Protein AF-A0A662PHQ8-F1 (afdb_monomer_lite)

Secondary structure (DSSP, 8-state):
-HHHH-TTS-HHHHHHHHHHHHHHHHHHHHHHHHHHHHHHHHHSSS-THHHHHHHHHHHHHHHHHHHHHTTSS-HHHHHHHHHHHHHHHHHHHHHHHHHHHHHHHHHHHHHHTT----HHHHHHHHS-S-STT--HHHHHHHHHHHHHHHHHHHHHHHHHHHHHHTT-S-SSPPHHHHHHHHHHHTT--BHHHHTT-HHHHHHHHHHHHTTSEEEETTEEEE-HHHHHHHHHHHHHHHHHHHH-HHHHHHHHS----

Foldseek 3Di:
DVCVVCVPDDPVRVVVVVVLVVVLVVLLVVLVVLLVLQCVLLVLFLQVLSNVLSVVLVVVSVVLVVCVVVVVDDSVRSNVSSVVSSVVSNLVSLLSNLLSLLLVLVVLLLVLLVFDFDSNLSSPLQDPNDPNPDDPVRSVVSSVVSVVSSVLSVVLSVLSVVCSVVVAARLDDDPLLLVLLVCQQVQVDAQVVCVVPVVSVVSVVNCVVRVQWDADPRGIHGDPNVVSSNSNVVSLVVSCVVSPVVSSCVRRPPPDD

pLDDT: mean 85.33, std 10.31, range [32.75, 95.56]

Structure (mmCIF, N/CA/C/O backbone):
data_AF-A0A662PHQ8-F1
#
_entry.id   AF-A0A662PHQ8-F1
#
loop_
_atom_site.group_PDB
_atom_site.id
_atom_site.type_symbol
_atom_site.label_atom_id
_atom_site.label_alt_id
_atom_site.label_comp_id
_atom_site.label_asym_id
_atom_site.label_entity_id
_atom_site.label_seq_id
_atom_site.pdbx_PDB_ins_code
_atom_site.Cartn_x
_atom_site.Cartn_y
_atom_site.Cartn_z
_atom_site.occupancy
_atom_site.B_iso_or_equiv
_atom_site.auth_seq_id
_atom_site.auth_comp_id
_atom_site.auth_asym_id
_atom_site.auth_atom_id
_atom_site.pdbx_PDB_model_num
ATOM 1 N N . GLU A 1 1 ? 20.993 -9.882 -48.927 1.00 54.91 1 GLU A N 1
ATOM 2 C CA . GLU A 1 1 ? 20.420 -8.671 -48.302 1.00 54.91 1 GLU A CA 1
ATOM 3 C C . GLU A 1 1 ? 21.434 -7.749 -47.615 1.00 54.91 1 GLU A C 1
ATOM 5 O O . GLU A 1 1 ? 21.726 -6.716 -48.197 1.00 54.91 1 GLU A O 1
ATOM 10 N N . MET A 1 2 ? 22.021 -8.042 -46.439 1.00 51.53 2 MET A N 1
ATOM 11 C CA . MET A 1 2 ? 22.939 -7.068 -45.786 1.00 51.53 2 MET A CA 1
ATOM 12 C C . MET A 1 2 ? 24.304 -6.921 -46.497 1.00 51.53 2 MET A C 1
ATOM 14 O O . MET A 1 2 ? 24.785 -5.802 -46.656 1.00 51.53 2 MET A O 1
ATOM 18 N N . LYS A 1 3 ? 24.861 -8.017 -47.044 1.00 48.56 3 LYS A N 1
ATOM 19 C CA . LYS A 1 3 ? 26.045 -8.009 -47.938 1.00 48.56 3 LYS A CA 1
ATOM 20 C C . LYS A 1 3 ? 25.854 -7.165 -49.206 1.00 48.56 3 LYS A C 1
ATOM 22 O O . LYS A 1 3 ? 26.807 -6.585 -49.704 1.00 48.56 3 LYS A O 1
ATOM 27 N N . GLU A 1 4 ? 24.624 -7.077 -49.716 1.00 55.88 4 GLU A N 1
ATOM 28 C CA . GLU A 1 4 ? 24.290 -6.236 -50.879 1.00 55.88 4 GLU A CA 1
ATOM 29 C C . GLU A 1 4 ? 24.161 -4.753 -50.504 1.00 55.88 4 GLU A C 1
ATOM 31 O O . GLU A 1 4 ? 24.283 -3.890 -51.367 1.00 55.88 4 GLU A O 1
ATOM 36 N N . ARG A 1 5 ? 23.924 -4.445 -49.221 1.00 55.41 5 ARG A N 1
ATOM 37 C CA . ARG A 1 5 ? 23.773 -3.076 -48.705 1.00 55.41 5 ARG A CA 1
ATOM 38 C C . ARG A 1 5 ? 25.075 -2.476 -48.165 1.00 55.41 5 ARG A C 1
ATOM 40 O O . ARG A 1 5 ? 25.174 -1.256 -48.088 1.00 55.41 5 ARG A O 1
ATOM 47 N N . LEU A 1 6 ? 26.060 -3.302 -47.803 1.00 61.81 6 LEU A N 1
ATOM 48 C CA . LEU A 1 6 ? 27.347 -2.883 -47.232 1.00 61.81 6 LEU A CA 1
ATOM 49 C C . LEU A 1 6 ? 28.521 -3.609 -47.923 1.00 61.81 6 LEU A C 1
ATOM 51 O O . LEU A 1 6 ? 29.190 -4.433 -47.302 1.00 61.81 6 LEU A O 1
ATOM 55 N N . PRO A 1 7 ? 28.792 -3.321 -49.210 1.00 58.31 7 PRO A N 1
ATOM 56 C CA . PRO A 1 7 ? 29.747 -4.085 -50.023 1.00 58.31 7 PRO A CA 1
ATOM 57 C C . PRO A 1 7 ? 31.221 -3.932 -49.601 1.00 58.31 7 PRO A C 1
ATOM 59 O O . PRO A 1 7 ? 32.071 -4.663 -50.098 1.00 58.31 7 PRO A O 1
ATOM 62 N N . ASN A 1 8 ? 31.529 -2.994 -48.698 1.00 66.38 8 ASN A N 1
ATOM 63 C CA . ASN A 1 8 ? 32.895 -2.647 -48.291 1.00 66.38 8 ASN A CA 1
ATOM 64 C C . ASN A 1 8 ? 33.327 -3.249 -46.940 1.00 66.38 8 ASN A C 1
ATOM 66 O O . ASN A 1 8 ? 34.456 -3.000 -46.524 1.00 66.38 8 ASN A O 1
ATOM 70 N N . LEU A 1 9 ? 32.456 -3.995 -46.251 1.00 67.44 9 LEU A N 1
ATOM 71 C CA . LEU A 1 9 ? 32.771 -4.628 -44.965 1.00 67.44 9 LEU A CA 1
ATOM 72 C C . LEU A 1 9 ? 33.194 -6.087 -45.157 1.00 67.44 9 LEU A C 1
ATOM 74 O O . LEU A 1 9 ? 32.633 -6.806 -45.987 1.00 67.44 9 LEU A O 1
ATOM 78 N N . LYS A 1 10 ? 34.172 -6.534 -44.368 1.00 80.25 10 LYS A N 1
ATOM 79 C CA . LYS A 1 10 ? 34.573 -7.943 -44.289 1.00 80.25 10 LYS A CA 1
ATOM 80 C C . LYS A 1 10 ? 33.482 -8.764 -43.599 1.00 80.25 10 LYS A C 1
ATOM 82 O O . LYS A 1 10 ? 32.741 -8.262 -42.758 1.00 80.25 10 LYS A O 1
ATOM 87 N N . ASP A 1 11 ? 33.423 -10.059 -43.903 1.00 76.75 11 ASP A N 1
ATOM 88 C CA . ASP A 1 11 ? 32.433 -10.987 -43.328 1.00 76.75 11 ASP A CA 1
ATOM 89 C C . ASP A 1 11 ? 32.464 -11.026 -41.788 1.00 76.75 11 ASP A C 1
ATOM 91 O O . ASP A 1 11 ? 31.423 -11.175 -41.146 1.00 76.75 11 ASP A O 1
ATOM 95 N N . GLU A 1 12 ? 33.645 -10.836 -41.198 1.00 78.25 12 GLU A N 1
ATOM 96 C CA . GLU A 1 12 ? 33.851 -10.734 -39.747 1.00 78.25 12 GLU A CA 1
ATOM 97 C C . GLU A 1 12 ? 33.170 -9.483 -39.162 1.00 78.25 12 GLU A C 1
ATOM 99 O O . GLU A 1 12 ? 32.446 -9.587 -38.175 1.00 78.25 12 GLU A O 1
ATOM 104 N N . GLU A 1 13 ? 33.293 -8.329 -39.827 1.00 76.75 13 GLU A N 1
ATOM 105 C CA . GLU A 1 13 ? 32.683 -7.055 -39.410 1.00 76.75 13 GLU A CA 1
ATOM 106 C C . GLU A 1 13 ? 31.150 -7.099 -39.538 1.00 76.75 13 GLU A C 1
ATOM 108 O O . GLU A 1 13 ? 30.425 -6.592 -38.685 1.00 76.75 13 GLU A O 1
ATOM 113 N N . ILE A 1 14 ? 30.631 -7.758 -40.581 1.00 78.56 14 ILE A N 1
ATOM 114 C CA . ILE A 1 14 ? 29.183 -7.972 -40.752 1.00 78.56 14 ILE A CA 1
ATOM 115 C C . ILE A 1 14 ? 28.631 -8.862 -39.630 1.00 78.56 14 ILE A C 1
ATOM 117 O O . ILE A 1 14 ? 27.533 -8.617 -39.127 1.00 78.56 14 ILE A O 1
ATOM 121 N N . THR A 1 15 ? 29.380 -9.893 -39.235 1.00 82.31 15 THR A N 1
ATOM 122 C CA . THR A 1 15 ? 28.971 -10.813 -38.165 1.00 82.31 15 THR A CA 1
ATOM 123 C C . THR A 1 15 ? 28.920 -10.101 -36.813 1.00 82.31 15 THR A C 1
ATOM 125 O O . THR A 1 15 ? 27.943 -10.260 -36.083 1.00 82.31 15 THR A O 1
ATOM 128 N N . GLU A 1 16 ? 29.913 -9.262 -36.512 1.00 82.00 16 GLU A N 1
ATOM 129 C CA . GLU A 1 16 ? 29.966 -8.467 -35.280 1.00 82.00 16 GLU A CA 1
ATOM 130 C C . GLU A 1 16 ? 28.774 -7.500 -35.171 1.00 82.00 16 GLU A C 1
ATOM 132 O O . GLU A 1 16 ? 28.069 -7.499 -34.160 1.00 82.00 16 GLU A O 1
ATOM 137 N N . ILE A 1 17 ? 28.455 -6.774 -36.252 1.00 81.56 17 ILE A N 1
ATOM 138 C CA . ILE A 1 17 ? 27.283 -5.883 -36.309 1.00 81.56 17 ILE A CA 1
ATOM 139 C C . ILE A 1 17 ? 25.983 -6.659 -36.055 1.00 81.56 17 ILE A C 1
ATOM 141 O O . ILE A 1 17 ? 25.123 -6.214 -35.296 1.00 81.56 17 ILE A O 1
ATOM 145 N N . LEU A 1 18 ? 25.821 -7.836 -36.668 1.00 81.94 18 LEU A N 1
ATOM 146 C CA . LEU A 1 18 ? 24.622 -8.658 -36.481 1.00 81.94 18 LEU A CA 1
ATOM 147 C C . LEU A 1 18 ? 24.475 -9.163 -35.039 1.00 81.94 18 LEU A C 1
ATOM 149 O O . LEU A 1 18 ? 23.353 -9.234 -34.528 1.00 81.94 18 LEU A O 1
ATOM 153 N N . GLU A 1 19 ? 25.576 -9.509 -34.371 1.00 85.81 19 GLU A N 1
ATOM 154 C CA . GLU A 1 19 ? 25.551 -9.899 -32.961 1.00 85.81 19 GLU A CA 1
ATOM 155 C C . GLU A 1 19 ? 25.188 -8.733 -32.038 1.00 85.81 19 GLU A C 1
ATOM 157 O O . GLU A 1 19 ? 24.416 -8.922 -31.091 1.00 85.81 19 GLU A O 1
ATOM 162 N N . GLU A 1 20 ? 25.703 -7.532 -32.301 1.00 83.31 20 GLU A N 1
ATOM 163 C CA . GLU A 1 20 ? 25.342 -6.329 -31.547 1.00 83.31 20 GLU A CA 1
ATOM 164 C C . GLU A 1 20 ? 23.858 -5.982 -31.716 1.00 83.31 20 GLU A C 1
ATOM 166 O O . GLU A 1 20 ? 23.142 -5.826 -30.725 1.00 83.31 20 GLU A O 1
ATOM 171 N N . GLU A 1 21 ? 23.361 -5.978 -32.953 1.00 83.44 21 GLU A N 1
ATOM 172 C CA . GLU A 1 21 ? 21.947 -5.765 -33.286 1.00 83.44 21 GLU A CA 1
ATOM 173 C C . GLU A 1 21 ? 21.021 -6.792 -32.624 1.00 83.44 21 GLU A C 1
ATOM 175 O O . GLU A 1 21 ? 19.902 -6.477 -32.202 1.00 83.44 21 GLU A O 1
ATOM 180 N N . LYS A 1 22 ? 21.474 -8.043 -32.504 1.00 88.75 22 LYS A N 1
ATOM 181 C CA . LYS A 1 22 ? 20.733 -9.084 -31.790 1.00 88.75 22 LYS A CA 1
ATOM 182 C C . LYS A 1 22 ? 20.672 -8.796 -30.288 1.00 88.75 22 LYS A C 1
ATOM 184 O O . LYS A 1 22 ? 19.585 -8.842 -29.712 1.00 88.75 22 LYS A O 1
ATOM 189 N N . LYS A 1 23 ? 21.802 -8.457 -29.656 1.00 86.88 23 LYS A N 1
ATOM 190 C CA . LYS A 1 23 ? 21.862 -8.111 -28.220 1.00 86.88 23 LYS A CA 1
ATOM 191 C C . LYS A 1 23 ? 20.979 -6.906 -27.891 1.00 86.88 23 LYS A C 1
ATOM 193 O O . LYS A 1 23 ? 20.310 -6.892 -26.856 1.00 86.88 23 LYS A O 1
ATOM 198 N N . LEU A 1 24 ? 20.955 -5.910 -28.775 1.00 86.81 24 LEU A N 1
ATOM 199 C CA . LEU A 1 24 ? 20.116 -4.719 -28.644 1.00 86.81 24 LEU A CA 1
ATOM 200 C C . LEU A 1 24 ? 18.628 -5.076 -28.660 1.00 86.81 24 LEU A C 1
ATOM 202 O O . LEU A 1 24 ? 17.900 -4.691 -27.744 1.00 86.81 24 LEU A O 1
ATOM 206 N N . ARG A 1 25 ? 18.198 -5.894 -29.627 1.00 87.31 25 ARG A N 1
ATOM 207 C CA . ARG A 1 25 ? 16.812 -6.382 -29.708 1.00 87.31 25 ARG A CA 1
ATOM 208 C C . ARG A 1 25 ? 16.402 -7.208 -28.494 1.00 87.31 25 ARG A C 1
ATOM 210 O O . ARG A 1 25 ? 15.342 -6.972 -27.921 1.00 87.31 25 ARG A O 1
ATOM 217 N N . GLU A 1 26 ? 17.254 -8.123 -28.036 1.00 90.50 26 GLU A N 1
ATOM 218 C CA . GLU A 1 26 ? 16.992 -8.900 -26.815 1.00 90.50 26 GLU A CA 1
ATOM 219 C C . GLU A 1 26 ? 16.812 -7.990 -25.584 1.00 90.50 26 GLU A C 1
ATOM 221 O O . GLU A 1 26 ? 15.982 -8.261 -24.702 1.00 90.50 26 GLU A O 1
ATOM 226 N N . ARG A 1 27 ? 17.567 -6.883 -25.519 1.00 88.94 27 ARG A N 1
ATOM 227 C CA . ARG A 1 27 ? 17.450 -5.888 -24.448 1.00 88.94 27 ARG A CA 1
ATOM 228 C C . ARG A 1 27 ? 16.144 -5.111 -24.535 1.00 88.94 27 ARG A C 1
ATOM 230 O O . ARG A 1 27 ? 15.479 -4.968 -23.507 1.00 88.94 27 ARG A O 1
ATOM 237 N N . GLU A 1 28 ? 15.778 -4.647 -25.724 1.00 91.94 28 GLU A N 1
ATOM 238 C CA . GLU A 1 28 ? 14.520 -3.947 -25.991 1.00 91.94 28 GLU A CA 1
ATOM 239 C C . GLU A 1 28 ? 13.318 -4.811 -25.592 1.00 91.94 28 GLU A C 1
ATOM 241 O O . GLU A 1 28 ? 12.495 -4.393 -24.774 1.00 91.94 28 GLU A O 1
ATOM 246 N N . GLU A 1 29 ? 13.271 -6.065 -26.049 1.00 92.06 29 GLU A N 1
ATOM 247 C CA . GLU A 1 29 ? 12.208 -7.002 -25.681 1.00 92.06 29 GLU A CA 1
ATOM 248 C C . GLU A 1 29 ? 12.095 -7.189 -24.166 1.00 92.06 29 GLU A C 1
ATOM 250 O O . GLU A 1 29 ? 10.999 -7.260 -23.607 1.00 92.06 29 GLU A O 1
ATOM 255 N N . LYS A 1 30 ? 13.230 -7.276 -23.464 1.00 92.75 30 LYS A N 1
ATOM 256 C CA . LYS A 1 30 ? 13.242 -7.404 -22.003 1.00 92.75 30 LYS A CA 1
ATOM 257 C C . LYS A 1 30 ? 12.644 -6.171 -21.323 1.00 92.75 30 LYS A C 1
ATOM 259 O O . LYS A 1 30 ? 11.915 -6.327 -20.342 1.00 92.75 30 LYS A O 1
ATOM 264 N N . VAL A 1 31 ? 12.928 -4.972 -21.828 1.00 93.38 31 VAL A N 1
ATOM 265 C CA . VAL A 1 31 ? 12.347 -3.718 -21.326 1.00 93.38 31 VAL A CA 1
ATOM 266 C C . VAL A 1 31 ? 10.843 -3.690 -21.590 1.00 93.38 31 VAL A C 1
ATOM 268 O O . VAL A 1 31 ? 10.077 -3.421 -20.666 1.00 93.38 31 VAL A O 1
ATOM 271 N N . MET A 1 32 ? 10.409 -4.064 -22.795 1.00 92.94 32 MET A N 1
ATOM 272 C CA . MET A 1 32 ? 8.992 -4.134 -23.165 1.00 92.94 32 MET A CA 1
ATOM 273 C C . MET A 1 32 ? 8.216 -5.145 -22.315 1.00 92.94 32 MET A C 1
ATOM 275 O O . MET A 1 32 ? 7.134 -4.836 -21.817 1.00 92.94 32 MET A O 1
ATOM 279 N N . ARG A 1 33 ? 8.792 -6.325 -22.042 1.00 93.75 33 ARG A N 1
ATOM 280 C CA . ARG A 1 33 ? 8.202 -7.312 -21.118 1.00 93.75 33 ARG A CA 1
ATOM 281 C C . ARG A 1 33 ? 8.008 -6.736 -19.713 1.00 93.75 33 ARG A C 1
ATOM 283 O O . ARG A 1 33 ? 6.966 -6.945 -19.098 1.00 93.75 33 ARG A O 1
ATOM 290 N N . LYS A 1 34 ? 8.985 -5.986 -19.199 1.00 94.56 34 LYS A N 1
ATOM 291 C CA . LYS A 1 34 ? 8.892 -5.341 -17.878 1.00 94.56 34 LYS A CA 1
ATOM 292 C C . LYS A 1 34 ? 7.874 -4.207 -17.847 1.00 94.56 34 LYS A C 1
ATOM 294 O O . LYS A 1 34 ? 7.141 -4.082 -16.871 1.00 94.56 34 LYS A O 1
ATOM 299 N N . LEU A 1 35 ? 7.794 -3.420 -18.916 1.00 93.94 35 LEU A N 1
ATOM 300 C CA . LEU A 1 35 ? 6.754 -2.411 -19.080 1.00 93.94 35 LEU A CA 1
ATOM 301 C C . LEU A 1 35 ? 5.359 -3.051 -19.075 1.00 93.94 35 LEU A C 1
ATOM 303 O O . LEU A 1 35 ? 4.458 -2.539 -18.420 1.00 93.94 35 LEU A O 1
ATOM 307 N N . HIS A 1 36 ? 5.194 -4.200 -19.730 1.00 93.06 36 HIS A N 1
ATOM 308 C CA . HIS A 1 36 ? 3.934 -4.938 -19.710 1.00 93.06 36 HIS A CA 1
ATOM 309 C C . HIS A 1 36 ? 3.555 -5.416 -18.299 1.00 93.06 36 HIS A C 1
ATOM 311 O O . HIS A 1 36 ? 2.412 -5.248 -17.882 1.00 93.06 36 HIS A O 1
ATOM 317 N N . LEU A 1 37 ? 4.509 -5.937 -17.518 1.00 92.94 37 LEU A N 1
ATOM 318 C CA . LEU A 1 37 ? 4.266 -6.270 -16.106 1.00 92.94 37 LEU A CA 1
ATOM 319 C C . LEU A 1 37 ? 3.847 -5.037 -15.295 1.00 92.94 37 LEU A C 1
ATOM 321 O O . LEU A 1 37 ? 2.917 -5.109 -14.493 1.00 92.94 37 LEU A O 1
ATOM 325 N N . TYR A 1 38 ? 4.488 -3.893 -15.539 1.00 93.31 38 TYR A N 1
ATOM 326 C CA . TYR A 1 38 ? 4.098 -2.637 -14.906 1.00 93.31 38 TYR A CA 1
ATOM 327 C C . TYR A 1 38 ? 2.676 -2.210 -15.284 1.00 93.31 38 TYR A C 1
ATOM 329 O O . TYR A 1 38 ? 1.903 -1.822 -14.411 1.00 93.31 38 TYR A O 1
ATOM 337 N N . PHE A 1 39 ? 2.284 -2.377 -16.548 1.00 92.50 39 PHE A N 1
ATOM 338 C CA . PHE A 1 39 ? 0.918 -2.123 -17.000 1.00 92.50 39 PHE A CA 1
ATOM 339 C C . PHE A 1 39 ? -0.104 -2.989 -16.260 1.00 92.50 39 PHE A C 1
ATOM 341 O O . PHE A 1 39 ? -1.115 -2.477 -15.776 1.00 92.50 39 PHE A O 1
ATOM 348 N N . LEU A 1 40 ? 0.178 -4.288 -16.121 1.00 92.44 40 LEU A N 1
ATOM 349 C CA . LEU A 1 40 ? -0.678 -5.208 -15.376 1.00 92.44 40 LEU A CA 1
ATOM 350 C C . LEU A 1 40 ? -0.813 -4.774 -13.911 1.00 92.44 40 LEU A C 1
ATOM 352 O O . LEU A 1 40 ? -1.937 -4.672 -13.417 1.00 92.44 40 LEU A O 1
ATOM 356 N N . ALA A 1 41 ? 0.29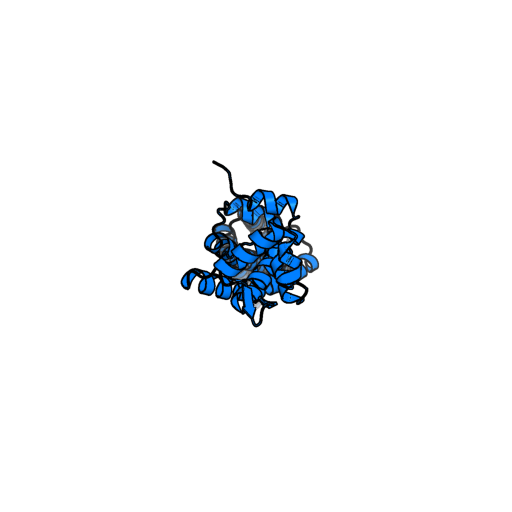0 -4.421 -13.246 1.00 92.19 41 ALA A N 1
ATOM 357 C CA . ALA A 1 41 ? 0.265 -3.905 -11.876 1.00 92.19 41 ALA A CA 1
ATOM 358 C C . ALA A 1 41 ? -0.571 -2.615 -11.751 1.00 92.19 41 ALA A C 1
ATOM 360 O O . ALA A 1 41 ? -1.398 -2.488 -10.848 1.00 92.19 41 ALA A O 1
ATOM 361 N N . CYS A 1 42 ? -0.429 -1.675 -12.689 1.00 90.56 42 CYS A N 1
ATOM 362 C CA . CYS A 1 42 ? -1.236 -0.453 -12.718 1.00 90.56 42 CYS A CA 1
ATOM 363 C C . CYS A 1 42 ? -2.722 -0.719 -13.002 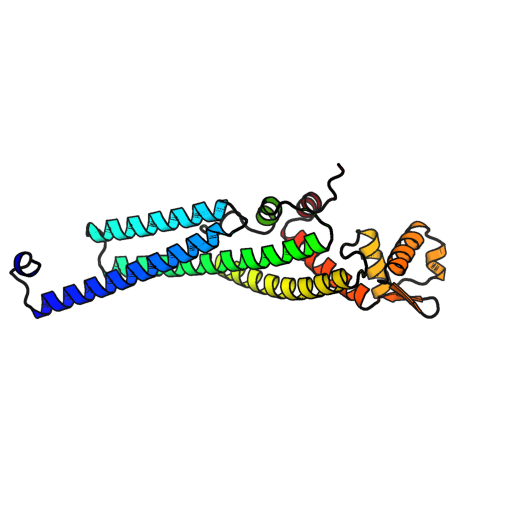1.00 90.56 42 CYS A C 1
ATOM 365 O O . CYS A 1 42 ? -3.574 0.042 -12.546 1.00 90.56 42 CYS A O 1
ATOM 367 N N . SER A 1 43 ? -3.055 -1.777 -13.747 1.00 89.38 43 SER A N 1
ATOM 368 C CA . SER A 1 43 ? -4.444 -2.113 -14.083 1.00 89.38 43 SER A CA 1
ATOM 369 C C . SER A 1 43 ? -5.250 -2.592 -12.871 1.00 89.38 43 SER A C 1
ATOM 371 O O . SER A 1 43 ? -6.422 -2.229 -12.747 1.00 89.38 43 SER A O 1
ATOM 373 N N . ILE A 1 44 ? -4.597 -3.331 -11.964 1.00 88.62 44 ILE A N 1
ATOM 374 C CA . ILE A 1 44 ? -5.180 -3.852 -10.718 1.00 88.62 44 ILE A CA 1
ATOM 375 C C . ILE A 1 44 ? -5.055 -2.879 -9.541 1.00 88.62 44 ILE A C 1
ATOM 377 O O . ILE A 1 44 ? -5.542 -3.173 -8.449 1.00 88.62 44 ILE A O 1
ATOM 381 N N . SER A 1 45 ? -4.372 -1.748 -9.728 1.00 86.75 45 SER A N 1
ATOM 382 C CA . SER A 1 45 ? -4.258 -0.723 -8.696 1.00 86.75 45 SER A CA 1
ATOM 383 C C . SER A 1 45 ? -5.627 -0.090 -8.424 1.00 86.75 45 SER A C 1
ATOM 385 O O . SER A 1 45 ? -6.352 0.213 -9.376 1.00 86.75 45 SER A O 1
ATOM 387 N N . PRO A 1 46 ? -5.975 0.174 -7.151 1.00 80.81 46 PRO A N 1
ATOM 388 C CA . PRO A 1 46 ? -7.184 0.923 -6.814 1.00 80.81 46 PRO A CA 1
ATOM 389 C C . PRO A 1 46 ? -7.084 2.413 -7.196 1.00 80.81 46 PRO A C 1
ATOM 391 O O . PRO A 1 46 ? -8.083 3.123 -7.148 1.00 80.81 46 PRO A O 1
ATOM 394 N N . LEU A 1 47 ? -5.899 2.900 -7.592 1.00 84.31 47 LEU A N 1
ATOM 395 C CA . LEU A 1 47 ? -5.695 4.257 -8.098 1.00 84.31 47 LEU A CA 1
ATOM 396 C C . LEU A 1 47 ? -5.733 4.298 -9.628 1.00 84.31 47 LEU A C 1
ATOM 398 O O . LEU A 1 47 ? -4.795 3.863 -10.302 1.00 84.31 47 LEU A O 1
ATOM 402 N N . SER A 1 48 ? -6.766 4.933 -10.180 1.00 78.44 48 SER A N 1
ATOM 403 C CA . SER A 1 48 ? -6.924 5.147 -11.625 1.00 78.44 48 SER A CA 1
ATOM 404 C C . SER A 1 48 ? -5.720 5.869 -12.259 1.00 78.44 48 SER A C 1
ATOM 406 O O . SER A 1 48 ? -5.245 5.458 -13.321 1.00 78.44 48 SER A O 1
ATOM 408 N N . GLY A 1 49 ? -5.140 6.856 -11.563 1.00 80.12 49 GLY A N 1
ATOM 409 C CA . GLY A 1 49 ? -3.981 7.635 -12.026 1.00 80.12 49 GLY A CA 1
ATOM 410 C C . GLY A 1 49 ? -2.691 6.830 -12.262 1.00 80.12 49 GLY A C 1
ATOM 411 O O . GLY A 1 49 ? -1.794 7.282 -12.980 1.00 80.12 49 GLY A O 1
ATOM 412 N N . ARG A 1 50 ? -2.580 5.599 -11.735 1.00 85.44 50 ARG A N 1
ATOM 413 C CA . ARG A 1 50 ? -1.433 4.709 -12.013 1.00 85.44 50 ARG A CA 1
ATOM 414 C C . ARG A 1 50 ? -1.392 4.261 -13.477 1.00 85.44 50 ARG A C 1
ATOM 416 O O . ARG A 1 50 ? -0.309 4.063 -14.031 1.00 85.44 50 ARG A O 1
ATOM 423 N N . ARG A 1 51 ? -2.549 4.169 -14.141 1.00 83.50 51 ARG A N 1
ATOM 424 C CA . ARG A 1 51 ? -2.642 3.798 -15.565 1.00 83.50 51 ARG A CA 1
ATOM 425 C C . ARG A 1 51 ? -2.014 4.856 -16.469 1.00 83.50 51 ARG A C 1
ATOM 427 O O . ARG A 1 51 ? -1.297 4.511 -17.408 1.00 83.50 51 ARG A O 1
ATOM 434 N N . ASP A 1 52 ? -2.203 6.131 -16.140 1.00 84.00 52 ASP A N 1
ATOM 435 C CA . ASP A 1 52 ? -1.608 7.236 -16.896 1.00 84.00 52 ASP A CA 1
ATOM 436 C C . ASP A 1 52 ? -0.085 7.278 -16.749 1.00 84.00 52 ASP A C 1
ATOM 438 O O . ASP A 1 52 ? 0.620 7.598 -17.706 1.00 84.00 52 ASP A O 1
ATOM 442 N N . SER A 1 53 ? 0.438 6.889 -15.580 1.00 83.06 53 SER A N 1
ATOM 443 C CA . SER A 1 53 ? 1.880 6.705 -15.373 1.00 83.06 53 SER A CA 1
ATOM 444 C C . SER A 1 53 ? 2.466 5.670 -16.334 1.00 83.06 53 SER A C 1
ATOM 446 O O . SER A 1 53 ? 3.439 5.950 -17.035 1.00 83.06 53 SER A O 1
ATOM 448 N N . CYS A 1 54 ? 1.839 4.495 -16.438 1.00 85.25 54 CYS A N 1
ATOM 449 C CA . CYS A 1 54 ? 2.332 3.434 -17.313 1.00 85.25 54 CYS A CA 1
ATOM 450 C C . CYS A 1 54 ? 2.332 3.847 -18.794 1.00 85.25 54 CYS A C 1
ATOM 452 O O . CYS A 1 54 ? 3.309 3.595 -19.499 1.00 85.25 54 CYS A O 1
ATOM 454 N N . ARG A 1 55 ? 1.281 4.542 -19.254 1.00 87.62 55 ARG A N 1
ATOM 455 C CA . ARG A 1 55 ? 1.207 5.065 -20.630 1.00 87.62 55 ARG A CA 1
ATOM 456 C C . ARG A 1 55 ? 2.367 6.006 -20.953 1.00 87.62 55 ARG A C 1
ATOM 458 O O . ARG A 1 55 ? 2.917 5.955 -22.047 1.00 87.62 55 ARG A O 1
ATOM 465 N N . ARG A 1 56 ? 2.802 6.841 -20.001 1.00 89.19 56 ARG A N 1
ATOM 466 C CA . ARG A 1 56 ? 3.967 7.719 -20.212 1.00 89.19 56 ARG A CA 1
ATOM 467 C C . ARG A 1 56 ? 5.254 6.931 -20.447 1.00 89.19 56 ARG A C 1
ATOM 469 O O . ARG A 1 56 ? 6.071 7.356 -21.260 1.00 89.19 56 ARG A O 1
ATOM 476 N N . TYR A 1 57 ? 5.443 5.796 -19.776 1.00 90.56 57 TYR A N 1
ATOM 477 C CA . TYR A 1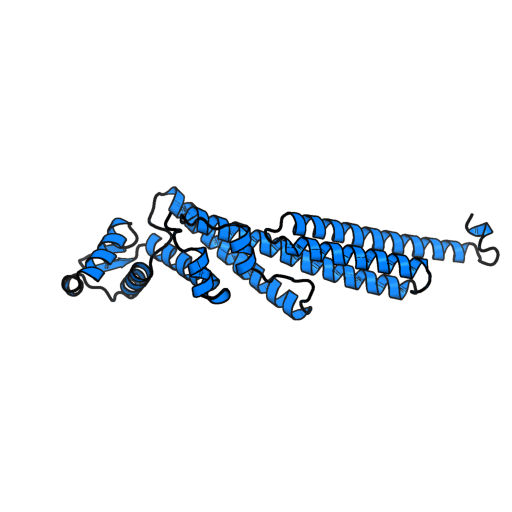 57 ? 6.610 4.943 -20.018 1.00 90.56 57 TYR A CA 1
ATOM 478 C C . TYR A 1 57 ? 6.566 4.254 -21.378 1.00 90.56 57 TYR A C 1
ATOM 480 O O . TYR A 1 57 ? 7.604 4.167 -22.025 1.00 90.56 57 TYR A O 1
ATOM 488 N N . GLU A 1 58 ? 5.387 3.844 -21.841 1.00 91.25 58 GLU A N 1
ATOM 489 C CA . GLU A 1 58 ? 5.202 3.334 -23.202 1.00 91.25 58 GLU A CA 1
ATOM 490 C C . GLU A 1 58 ? 5.629 4.367 -24.251 1.00 91.25 58 GLU A C 1
ATOM 492 O O . GLU A 1 58 ? 6.460 4.066 -25.108 1.00 91.25 58 GLU A O 1
ATOM 497 N N . PHE A 1 59 ? 5.175 5.619 -24.120 1.00 93.06 59 PHE A N 1
ATOM 498 C CA . PHE A 1 59 ? 5.631 6.702 -24.995 1.00 93.06 59 PHE A CA 1
ATOM 499 C C . PHE A 1 59 ? 7.148 6.922 -24.923 1.00 93.06 59 PHE A C 1
ATOM 501 O O . PHE A 1 59 ? 7.784 7.064 -25.963 1.00 93.06 59 PHE A O 1
ATOM 508 N N . ARG A 1 60 ? 7.744 6.922 -23.721 1.00 93.31 60 ARG A N 1
ATOM 509 C CA . ARG A 1 60 ? 9.198 7.110 -23.544 1.00 93.31 60 ARG A CA 1
ATOM 510 C C . ARG A 1 60 ? 10.016 5.995 -24.202 1.00 93.31 60 ARG A C 1
ATOM 512 O O . ARG A 1 60 ? 11.048 6.289 -24.796 1.00 93.31 60 ARG A O 1
ATOM 519 N N . VAL A 1 61 ? 9.583 4.737 -24.094 1.00 93.25 61 VAL A N 1
ATOM 520 C CA . VAL A 1 61 ? 10.285 3.600 -24.713 1.00 93.25 61 VAL A CA 1
ATOM 521 C C . VAL A 1 61 ? 10.157 3.655 -26.237 1.00 93.25 61 VAL A C 1
ATOM 523 O O . VAL A 1 61 ? 11.168 3.554 -26.926 1.00 93.25 61 VAL A O 1
ATOM 526 N N . ASN A 1 62 ? 8.957 3.913 -26.765 1.00 93.12 62 ASN A N 1
ATOM 527 C CA . ASN A 1 62 ? 8.729 4.021 -28.211 1.00 93.12 62 ASN A CA 1
ATOM 528 C C . ASN A 1 62 ? 9.475 5.209 -28.846 1.00 93.12 62 ASN A C 1
ATOM 530 O O . ASN A 1 62 ? 10.029 5.079 -29.939 1.00 93.12 62 ASN A O 1
ATOM 534 N N . ASP A 1 63 ? 9.532 6.355 -28.161 1.00 94.94 63 ASP A N 1
ATOM 535 C CA . ASP A 1 63 ? 10.339 7.507 -28.582 1.00 94.94 63 ASP A CA 1
ATOM 536 C C . ASP A 1 63 ? 11.833 7.154 -28.604 1.00 94.94 63 ASP A C 1
ATOM 538 O O . ASP A 1 63 ? 12.527 7.452 -29.573 1.00 94.94 63 ASP A O 1
ATOM 542 N N . LEU A 1 64 ? 12.324 6.448 -27.580 1.00 94.75 64 LEU A N 1
ATOM 543 C CA . LEU A 1 64 ? 13.721 6.024 -27.508 1.00 94.75 64 LEU A CA 1
ATOM 544 C C . LEU A 1 64 ? 14.098 5.056 -28.644 1.00 94.75 64 LEU A C 1
ATOM 546 O O . LEU A 1 64 ? 15.147 5.232 -29.263 1.00 94.75 64 LEU A O 1
ATOM 550 N N . ILE A 1 65 ? 13.235 4.078 -28.948 1.00 92.25 65 ILE A N 1
ATOM 551 C CA . ILE A 1 65 ? 13.395 3.165 -30.095 1.00 92.25 65 ILE A CA 1
ATOM 552 C C . ILE A 1 65 ? 13.432 3.968 -31.399 1.00 92.25 65 ILE A C 1
ATOM 554 O O . ILE A 1 65 ? 14.350 3.814 -32.201 1.00 92.25 65 ILE A O 1
ATOM 558 N N . SER A 1 66 ? 12.485 4.891 -31.581 1.00 94.38 66 SER A N 1
ATOM 559 C CA . SER A 1 66 ? 12.396 5.716 -32.790 1.00 94.38 66 SER A CA 1
ATOM 560 C C . SER A 1 66 ? 13.650 6.568 -33.008 1.00 94.38 66 SER A C 1
ATOM 562 O O . SER A 1 66 ? 14.154 6.650 -34.127 1.00 94.38 66 SER A O 1
ATOM 564 N N . LYS A 1 67 ? 14.195 7.175 -31.946 1.00 94.50 67 LYS A N 1
ATOM 565 C CA . LYS A 1 67 ? 15.447 7.950 -31.993 1.00 94.50 67 LYS A CA 1
ATOM 566 C C . LYS A 1 67 ? 16.637 7.093 -32.407 1.00 94.50 67 LYS A C 1
ATOM 568 O O . LYS A 1 67 ? 17.423 7.513 -33.255 1.00 94.50 67 LYS A O 1
ATOM 573 N N . TYR A 1 68 ? 16.741 5.884 -31.859 1.00 92.69 68 TYR A N 1
ATOM 574 C CA . TYR A 1 68 ? 17.788 4.942 -32.241 1.00 92.69 68 TYR A CA 1
ATOM 575 C C . TYR A 1 68 ? 17.672 4.523 -33.713 1.00 92.69 68 TYR A C 1
ATOM 577 O O . TYR A 1 68 ? 18.642 4.644 -34.456 1.00 92.69 68 TYR A O 1
ATOM 585 N N . CYS A 1 69 ? 16.473 4.162 -34.184 1.00 88.81 69 CYS A N 1
ATOM 586 C CA . CYS A 1 69 ? 16.245 3.805 -35.589 1.00 88.81 69 CYS A CA 1
ATOM 587 C C . CYS A 1 69 ? 16.532 4.954 -36.573 1.00 88.81 69 CYS A C 1
ATOM 589 O O . CYS A 1 69 ? 16.869 4.699 -37.727 1.00 88.81 69 CYS A O 1
ATOM 591 N N . ARG A 1 70 ? 16.406 6.215 -36.137 1.00 94.25 70 ARG A N 1
ATOM 592 C CA . ARG A 1 70 ? 16.770 7.404 -36.930 1.00 94.25 70 ARG A CA 1
ATOM 593 C C . ARG A 1 70 ? 18.265 7.741 -36.886 1.00 94.25 70 ARG A C 1
ATOM 595 O O . ARG A 1 70 ? 18.677 8.701 -37.530 1.00 94.25 70 ARG A O 1
ATOM 602 N N . GLY A 1 71 ? 19.073 6.981 -36.144 1.00 90.56 71 GLY A N 1
ATOM 603 C CA . GLY A 1 71 ? 20.503 7.242 -35.967 1.00 90.56 71 GLY A CA 1
ATOM 604 C C . GLY A 1 71 ? 20.807 8.448 -35.072 1.00 90.56 71 GLY A C 1
ATOM 605 O O . GLY A 1 71 ? 21.927 8.946 -35.079 1.00 90.56 71 GLY A O 1
ATOM 606 N N . GLU A 1 72 ? 19.826 8.929 -34.300 1.00 95.00 72 GLU A N 1
ATOM 607 C CA . GLU A 1 72 ? 19.996 10.062 -33.376 1.00 95.00 72 GLU A CA 1
ATOM 608 C C . GLU A 1 72 ? 20.711 9.655 -32.078 1.00 95.00 72 GLU A C 1
ATOM 610 O O . GLU A 1 72 ? 21.097 10.515 -31.290 1.00 95.00 72 GLU A O 1
ATOM 615 N N . LEU A 1 73 ? 20.867 8.349 -31.842 1.00 92.31 73 LEU A N 1
ATOM 616 C CA . LEU A 1 73 ? 21.547 7.776 -30.684 1.00 92.31 73 LEU A CA 1
ATOM 617 C C . LEU A 1 73 ? 22.551 6.728 -31.142 1.00 92.31 73 LEU A C 1
ATOM 619 O O . LEU A 1 73 ? 22.228 5.869 -31.963 1.00 92.31 73 LEU A O 1
ATOM 623 N N . SER A 1 74 ? 23.742 6.743 -30.549 1.00 90.25 74 SER A N 1
ATOM 624 C CA . SER A 1 74 ? 24.662 5.615 -30.682 1.00 90.25 74 SER A CA 1
ATOM 625 C C . SER A 1 74 ? 24.106 4.368 -29.970 1.00 90.25 74 SER A C 1
ATOM 627 O O . SER A 1 74 ? 23.342 4.497 -29.005 1.00 90.25 74 SER A O 1
ATOM 629 N N . PRO A 1 75 ? 24.525 3.148 -30.363 1.00 89.38 75 PRO A N 1
ATOM 630 C CA . PRO A 1 75 ? 24.134 1.913 -29.675 1.00 89.38 75 PRO A CA 1
ATOM 631 C C . PRO A 1 75 ? 24.367 1.957 -28.159 1.00 89.38 75 PRO A C 1
ATOM 633 O O . PRO A 1 75 ? 23.520 1.530 -27.372 1.00 89.38 75 PRO A O 1
ATOM 636 N N . LYS A 1 76 ? 25.492 2.543 -27.731 1.00 89.75 76 LYS A N 1
ATOM 637 C CA . LYS A 1 76 ? 25.842 2.692 -26.315 1.00 89.75 76 LYS A CA 1
ATOM 638 C C . LYS A 1 76 ? 24.876 3.624 -25.579 1.00 89.75 76 LYS A C 1
ATOM 640 O O . LYS A 1 76 ? 24.395 3.273 -24.504 1.00 89.75 76 LYS A O 1
ATOM 645 N N . GLU A 1 77 ? 24.570 4.789 -26.147 1.00 92.88 77 GLU A N 1
ATOM 646 C CA . GLU A 1 77 ? 23.634 5.745 -25.538 1.00 92.88 77 GLU A CA 1
ATOM 647 C C . GLU A 1 77 ? 22.213 5.187 -25.469 1.00 92.88 77 GLU A C 1
ATOM 649 O O . GLU A 1 77 ? 21.526 5.377 -24.462 1.00 92.88 77 GLU A O 1
ATOM 654 N N . TYR A 1 78 ? 21.778 4.486 -26.518 1.00 93.25 78 TYR A N 1
ATOM 655 C CA . TYR A 1 78 ? 20.482 3.819 -26.556 1.00 93.25 78 TYR A CA 1
ATOM 656 C C . TYR A 1 78 ? 20.368 2.760 -25.454 1.00 93.25 78 TYR A C 1
ATOM 658 O O . TYR A 1 78 ? 19.416 2.792 -24.668 1.00 93.25 78 TYR A O 1
ATOM 666 N N . LEU A 1 79 ? 21.379 1.891 -25.319 1.00 90.94 79 LEU A N 1
ATOM 667 C CA . LEU A 1 79 ? 21.445 0.906 -24.239 1.00 90.94 79 LEU A CA 1
ATOM 668 C C . LEU A 1 79 ? 21.389 1.574 -22.869 1.00 90.94 79 LEU A C 1
ATOM 670 O O . LEU A 1 79 ? 20.506 1.256 -22.077 1.00 90.94 79 LEU A O 1
ATOM 674 N N . GLU A 1 80 ? 22.267 2.537 -22.590 1.00 92.88 80 GLU A N 1
ATOM 675 C CA . GLU A 1 80 ? 22.301 3.219 -21.293 1.00 92.88 80 GLU A CA 1
ATOM 676 C C . GLU A 1 80 ? 20.951 3.857 -20.924 1.00 92.88 80 GLU A C 1
ATOM 678 O O . GLU A 1 80 ? 20.549 3.844 -19.754 1.00 92.88 80 GLU A O 1
ATOM 683 N N . GLN A 1 81 ? 20.232 4.412 -21.904 1.00 94.62 81 GLN A N 1
ATOM 684 C CA . GLN A 1 81 ? 18.901 4.980 -21.698 1.00 94.62 81 GLN A CA 1
ATOM 685 C C . GLN A 1 81 ? 17.835 3.904 -21.465 1.00 94.62 81 GLN A C 1
ATOM 687 O O . GLN A 1 81 ? 17.042 4.047 -20.528 1.00 94.62 81 GLN A O 1
ATOM 692 N N . LEU A 1 82 ? 17.856 2.800 -22.219 1.00 93.50 82 LEU A N 1
ATOM 693 C CA . LEU A 1 82 ? 16.986 1.648 -21.973 1.00 93.50 82 LEU A CA 1
ATOM 694 C C . LEU A 1 82 ? 17.193 1.085 -20.564 1.00 93.50 82 LEU A C 1
ATOM 696 O O . LEU A 1 82 ? 16.222 0.813 -19.863 1.00 93.50 82 LEU A O 1
ATOM 700 N N . GLU A 1 83 ? 18.436 0.962 -20.097 1.00 92.62 83 GLU A N 1
ATOM 701 C CA . GLU A 1 83 ? 18.732 0.458 -18.751 1.00 92.62 83 GLU A CA 1
ATOM 702 C C . GLU A 1 83 ? 18.274 1.406 -17.640 1.00 92.62 83 GLU A C 1
ATOM 704 O O . GLU A 1 83 ? 17.904 0.976 -16.541 1.00 92.62 83 GLU A O 1
ATOM 709 N N . LYS A 1 84 ? 18.322 2.719 -17.886 1.00 92.88 84 LYS A N 1
ATOM 710 C CA . LYS A 1 84 ? 17.777 3.720 -16.960 1.00 92.88 84 LYS A CA 1
ATOM 711 C C . LYS A 1 84 ? 16.255 3.599 -16.878 1.00 92.88 84 LYS A C 1
ATOM 713 O O . LYS A 1 84 ? 15.728 3.558 -15.764 1.00 92.88 84 LYS A O 1
ATOM 718 N N . LEU A 1 85 ? 15.572 3.485 -18.019 1.00 92.56 85 LEU A N 1
ATOM 719 C CA . LEU A 1 85 ? 14.122 3.279 -18.071 1.00 92.56 85 LEU A CA 1
ATOM 720 C C . LEU A 1 85 ? 13.722 1.958 -17.416 1.00 92.56 85 LEU A C 1
ATOM 722 O O . LEU A 1 85 ? 12.840 1.951 -16.566 1.00 92.56 85 LEU A O 1
ATOM 726 N N . GLU A 1 86 ? 14.412 0.861 -17.721 1.00 94.00 86 GLU A N 1
ATOM 727 C CA . GLU A 1 86 ? 14.141 -0.455 -17.142 1.00 94.00 86 GLU A CA 1
ATOM 728 C C . GLU A 1 86 ? 14.219 -0.442 -15.615 1.00 94.00 86 GLU A C 1
ATOM 730 O O . GLU A 1 86 ? 13.308 -0.916 -14.935 1.00 94.00 86 GLU A O 1
ATOM 735 N N . ARG A 1 87 ? 15.311 0.105 -15.061 1.00 92.75 87 ARG A N 1
ATOM 736 C CA . ARG A 1 87 ? 15.494 0.204 -13.607 1.00 92.75 87 ARG A CA 1
ATOM 737 C C . ARG A 1 87 ? 14.390 1.030 -12.970 1.00 92.75 87 ARG A C 1
ATOM 739 O O . ARG A 1 87 ? 13.946 0.705 -11.871 1.00 92.75 87 ARG A O 1
ATOM 746 N N . ARG A 1 88 ? 13.950 2.086 -13.652 1.00 92.69 88 ARG A N 1
ATOM 747 C CA . ARG A 1 88 ? 12.884 2.946 -13.158 1.00 92.69 88 ARG A CA 1
ATOM 748 C C . ARG A 1 88 ? 11.517 2.257 -13.198 1.00 92.69 88 ARG A C 1
ATOM 750 O O . ARG A 1 88 ? 10.838 2.261 -12.177 1.00 92.69 88 ARG A O 1
ATOM 757 N N . ILE A 1 89 ? 11.167 1.622 -14.317 1.00 93.00 89 ILE A N 1
ATOM 758 C CA . ILE A 1 89 ? 9.931 0.841 -14.489 1.00 93.00 89 ILE A CA 1
ATOM 759 C C . ILE A 1 89 ? 9.832 -0.232 -13.405 1.00 93.00 89 ILE A C 1
ATOM 761 O O . ILE A 1 89 ? 8.802 -0.353 -12.754 1.00 93.00 89 ILE A O 1
ATOM 765 N N . MET A 1 90 ? 10.917 -0.973 -13.159 1.00 94.19 90 MET A N 1
ATOM 766 C CA . MET A 1 90 ? 10.928 -2.017 -12.130 1.00 94.19 90 MET A CA 1
ATOM 767 C C . MET A 1 90 ? 10.731 -1.459 -10.720 1.00 94.19 90 MET A C 1
ATOM 769 O O . MET A 1 90 ? 9.955 -2.021 -9.952 1.00 94.19 90 MET A O 1
ATOM 773 N N . ALA A 1 91 ? 11.399 -0.352 -10.385 1.00 93.19 91 ALA A N 1
ATOM 774 C CA . ALA A 1 91 ? 11.261 0.265 -9.070 1.00 93.19 91 ALA A CA 1
ATOM 775 C C . ALA A 1 91 ? 9.830 0.774 -8.820 1.00 93.19 91 ALA A C 1
ATOM 777 O O . ALA A 1 91 ? 9.302 0.611 -7.724 1.00 93.19 91 ALA A O 1
ATOM 778 N N . GLU A 1 92 ? 9.187 1.367 -9.829 1.00 92.69 92 GLU A N 1
ATOM 779 C CA . GLU A 1 92 ? 7.788 1.791 -9.715 1.00 92.69 92 GLU A CA 1
ATOM 780 C C . GLU A 1 92 ? 6.817 0.609 -9.686 1.00 92.69 92 GLU A C 1
ATOM 782 O O . GLU A 1 92 ? 5.888 0.616 -8.884 1.00 92.69 92 GLU A O 1
ATOM 787 N N . HIS A 1 93 ? 7.051 -0.429 -10.493 1.00 93.44 93 HIS A N 1
ATOM 788 C CA . HIS A 1 93 ? 6.268 -1.664 -10.457 1.00 93.44 93 HIS A CA 1
ATOM 789 C C . HIS A 1 93 ? 6.269 -2.296 -9.058 1.00 93.44 93 HIS A C 1
ATOM 791 O O . HIS A 1 93 ? 5.207 -2.635 -8.539 1.00 93.44 93 HIS A O 1
ATOM 797 N N . GLU A 1 94 ? 7.438 -2.413 -8.419 1.00 93.50 94 GLU A N 1
ATOM 798 C CA . GLU A 1 94 ? 7.546 -2.910 -7.040 1.00 93.50 94 GLU A CA 1
ATOM 799 C C . GLU A 1 94 ? 6.699 -2.080 -6.070 1.00 93.50 94 GLU A C 1
ATOM 801 O O . GLU A 1 94 ? 5.961 -2.641 -5.262 1.00 93.50 94 GLU A O 1
ATOM 806 N N . VAL A 1 95 ? 6.768 -0.751 -6.172 1.00 93.88 95 VAL A N 1
ATOM 807 C CA . VAL A 1 95 ? 5.981 0.152 -5.325 1.00 93.88 95 VAL A CA 1
ATOM 808 C C . VAL A 1 95 ? 4.485 -0.045 -5.547 1.00 93.88 95 VAL A C 1
ATOM 810 O O . VAL A 1 95 ? 3.767 -0.239 -4.574 1.00 93.88 95 VAL A O 1
ATOM 813 N N . VAL A 1 96 ? 4.010 -0.079 -6.795 1.00 93.00 96 VAL A N 1
ATOM 814 C CA . VAL A 1 96 ? 2.579 -0.270 -7.098 1.00 93.00 96 VAL A CA 1
ATOM 815 C C . VAL A 1 96 ? 2.063 -1.610 -6.569 1.00 93.00 96 VAL A C 1
ATOM 817 O O . VAL A 1 96 ? 0.959 -1.681 -6.026 1.00 93.00 96 VAL A O 1
ATOM 820 N N . MET A 1 97 ? 2.867 -2.672 -6.653 1.00 94.12 97 MET A N 1
ATOM 821 C CA . MET A 1 97 ? 2.508 -3.966 -6.069 1.00 94.12 97 MET A CA 1
ATOM 822 C C . MET A 1 97 ? 2.438 -3.912 -4.538 1.00 94.12 97 MET A C 1
ATOM 824 O O . MET A 1 97 ? 1.519 -4.474 -3.939 1.00 94.12 97 MET A O 1
ATOM 828 N N . LEU A 1 98 ? 3.368 -3.209 -3.888 1.00 95.12 98 LEU A N 1
ATOM 829 C CA . LEU A 1 98 ? 3.339 -3.016 -2.438 1.00 95.12 98 LEU A CA 1
ATOM 830 C C . LEU A 1 98 ? 2.157 -2.154 -1.981 1.00 95.12 98 LEU A C 1
ATOM 832 O O . LEU A 1 98 ? 1.559 -2.470 -0.951 1.00 95.12 98 LEU A O 1
ATOM 836 N N . GLU A 1 99 ? 1.796 -1.117 -2.740 1.00 94.44 99 GLU A N 1
ATOM 837 C CA . GLU A 1 99 ? 0.587 -0.317 -2.518 1.00 94.44 99 GLU A CA 1
ATOM 838 C C . GLU A 1 99 ? -0.652 -1.208 -2.567 1.00 94.44 99 GLU A C 1
ATOM 840 O O . GLU A 1 99 ? -1.426 -1.226 -1.613 1.00 94.44 99 GLU A O 1
ATOM 845 N N . LYS A 1 100 ? -0.805 -2.019 -3.623 1.00 93.88 100 LYS A N 1
ATOM 846 C CA . LYS A 1 100 ? -1.935 -2.949 -3.761 1.00 93.88 100 LYS A CA 1
ATOM 847 C C . LYS A 1 100 ? -2.018 -3.922 -2.587 1.00 93.88 100 LYS A C 1
ATOM 849 O O . LYS A 1 100 ? -3.078 -4.094 -1.993 1.00 93.88 100 LYS A O 1
ATOM 854 N N . HIS A 1 101 ? -0.895 -4.529 -2.211 1.00 94.94 101 HIS A N 1
ATOM 855 C CA . HIS A 1 101 ? -0.848 -5.448 -1.079 1.00 94.94 101 HIS A CA 1
ATOM 856 C C . HIS A 1 101 ? -1.194 -4.777 0.250 1.00 94.94 101 HIS A C 1
ATOM 858 O O . HIS A 1 101 ? -1.812 -5.420 1.102 1.00 94.94 101 HIS A O 1
ATOM 864 N N . PHE A 1 102 ? -0.764 -3.533 0.460 1.00 95.56 102 PHE A N 1
ATOM 865 C CA . PHE A 1 102 ? -1.076 -2.791 1.677 1.00 95.56 102 PHE A CA 1
ATOM 866 C C . PHE A 1 102 ? -2.556 -2.420 1.705 1.00 95.56 102 PHE A C 1
ATOM 868 O O . PHE A 1 102 ? -3.237 -2.681 2.695 1.00 95.56 102 PHE A O 1
ATOM 875 N N . PHE A 1 103 ? -3.056 -1.906 0.581 1.00 95.00 103 PHE A N 1
ATOM 876 C CA . PHE A 1 103 ? -4.455 -1.570 0.368 1.00 95.00 103 PHE A CA 1
ATOM 877 C C . PHE A 1 103 ? -5.378 -2.741 0.696 1.00 95.00 103 PHE A C 1
ATOM 879 O O . PHE A 1 103 ? -6.297 -2.580 1.490 1.00 95.00 103 PHE A O 1
ATOM 886 N N . ASP A 1 104 ? -5.099 -3.929 0.155 1.00 94.31 104 ASP A N 1
ATOM 887 C CA . ASP A 1 104 ? -5.941 -5.109 0.371 1.00 94.31 104 ASP A CA 1
ATOM 888 C C . ASP A 1 104 ? -6.040 -5.486 1.850 1.00 94.31 104 ASP A C 1
ATOM 890 O O . ASP A 1 104 ? -7.105 -5.876 2.324 1.00 94.31 104 ASP A O 1
ATOM 894 N N . LYS A 1 105 ? -4.940 -5.343 2.600 1.00 94.56 105 LYS A N 1
ATOM 895 C CA . LYS A 1 105 ? -4.923 -5.631 4.039 1.00 94.56 105 LYS A CA 1
ATOM 896 C C . LYS A 1 105 ? -5.705 -4.585 4.821 1.00 94.56 105 LYS A C 1
ATOM 898 O O . LYS A 1 105 ? -6.517 -4.962 5.654 1.00 94.56 105 LYS A O 1
ATOM 903 N N . VAL A 1 106 ? -5.487 -3.298 4.549 1.00 93.56 106 VAL A N 1
ATOM 904 C CA . VAL A 1 106 ? -6.194 -2.208 5.243 1.00 93.56 106 VAL A CA 1
ATOM 905 C C . VAL A 1 106 ? -7.688 -2.232 4.917 1.00 93.56 106 VAL A C 1
ATOM 907 O O . VAL A 1 106 ? -8.502 -2.165 5.830 1.00 93.56 106 VAL A O 1
ATOM 910 N N . SER A 1 107 ? -8.059 -2.406 3.645 1.00 92.81 107 SER A N 1
ATOM 911 C CA . SER A 1 107 ? -9.456 -2.550 3.209 1.00 92.81 107 SER A CA 1
ATOM 912 C C . SER A 1 107 ? -10.126 -3.742 3.899 1.00 92.81 107 SER A C 1
ATOM 914 O O . SER A 1 107 ? -11.235 -3.614 4.407 1.00 92.81 107 SER A O 1
ATOM 916 N N . ASN A 1 108 ? -9.441 -4.887 3.997 1.00 91.44 108 ASN A N 1
ATOM 917 C CA . ASN A 1 108 ? -9.956 -6.058 4.706 1.00 91.44 108 ASN A CA 1
ATOM 918 C C . ASN A 1 108 ? -10.119 -5.817 6.218 1.00 91.44 108 ASN A C 1
ATOM 920 O O . ASN A 1 108 ? -11.176 -6.134 6.754 1.00 91.44 108 ASN A O 1
ATOM 924 N N . ILE A 1 109 ? -9.129 -5.201 6.878 1.00 91.69 109 ILE A N 1
ATOM 925 C CA . ILE A 1 109 ? -9.214 -4.813 8.296 1.00 91.69 109 ILE A CA 1
ATOM 926 C C . ILE A 1 109 ? -10.438 -3.922 8.531 1.00 91.69 109 ILE A C 1
ATOM 928 O O . ILE A 1 109 ? -11.232 -4.200 9.425 1.00 91.69 109 ILE A O 1
ATOM 932 N N . LEU A 1 110 ? -10.621 -2.881 7.713 1.00 89.62 110 LEU A N 1
ATOM 933 C CA . LEU A 1 110 ? -11.747 -1.951 7.833 1.00 89.62 110 LEU A CA 1
ATOM 934 C C . LEU A 1 110 ? -13.097 -2.646 7.608 1.00 89.62 110 LEU A C 1
ATOM 936 O O . LEU A 1 110 ? -14.003 -2.472 8.419 1.00 89.62 110 LEU A O 1
ATOM 940 N N . LYS A 1 111 ? -13.210 -3.494 6.577 1.00 88.88 111 LYS A N 1
ATOM 941 C CA . LYS A 1 111 ? -14.427 -4.275 6.287 1.00 88.88 111 LYS A CA 1
ATOM 942 C C . LYS A 1 111 ? -14.789 -5.221 7.431 1.00 88.88 111 LYS A C 1
ATOM 944 O O . LYS A 1 111 ? -15.938 -5.242 7.856 1.00 88.88 111 LYS A O 1
ATOM 949 N N . LEU A 1 112 ? -13.815 -5.964 7.961 1.00 87.38 112 LEU A N 1
ATOM 950 C CA . LEU A 1 112 ? -14.027 -6.844 9.117 1.00 87.38 112 LEU A CA 1
ATOM 951 C C . LEU A 1 112 ? -14.386 -6.062 10.384 1.00 87.38 112 LEU A C 1
ATOM 953 O O . LEU A 1 112 ? -15.082 -6.582 11.246 1.00 87.38 112 LEU A O 1
ATOM 957 N N . SER A 1 113 ? -13.963 -4.801 10.468 1.00 82.62 113 SER A N 1
ATOM 958 C CA . SER A 1 113 ? -14.334 -3.890 11.551 1.00 82.62 113 SER A CA 1
ATOM 959 C C . SER A 1 113 ? -15.696 -3.210 11.351 1.00 82.62 113 SER A C 1
ATOM 961 O O . SER A 1 113 ? -16.054 -2.346 12.147 1.00 82.62 113 SER A O 1
ATOM 963 N N . GLY A 1 114 ? -16.444 -3.550 10.294 1.00 81.75 114 GLY A N 1
ATOM 964 C CA . GLY A 1 114 ? -17.753 -2.959 9.996 1.00 81.75 114 GLY A CA 1
ATOM 965 C C . GLY A 1 114 ? -17.704 -1.571 9.347 1.00 81.75 114 GLY A C 1
ATOM 966 O O . GLY A 1 114 ? -18.715 -0.873 9.345 1.00 81.75 114 GLY A O 1
ATOM 967 N N . VAL A 1 115 ? -16.558 -1.149 8.800 1.00 84.69 115 VAL A N 1
ATOM 968 C CA . VAL A 1 115 ? -16.424 0.141 8.105 1.00 84.69 115 VAL A CA 1
ATOM 969 C C . VAL A 1 115 ? -16.559 -0.048 6.603 1.00 84.69 115 VAL A C 1
ATOM 971 O O . VAL A 1 115 ? -15.732 -0.696 5.956 1.00 84.69 115 VAL A O 1
ATOM 974 N N . GLU A 1 116 ? -17.568 0.597 6.029 1.00 82.69 116 GLU A N 1
ATOM 975 C CA . GLU A 1 116 ? -17.755 0.666 4.584 1.00 82.69 116 GLU A CA 1
ATOM 976 C C . GLU A 1 116 ? -17.093 1.924 4.011 1.00 82.69 116 GLU A C 1
ATOM 978 O O . GLU A 1 116 ? -17.577 3.043 4.177 1.00 82.69 116 GLU A O 1
ATOM 983 N N . VAL A 1 117 ? -15.984 1.739 3.291 1.00 84.06 117 VAL A N 1
ATOM 984 C CA . VAL A 1 117 ? -15.290 2.812 2.562 1.00 84.06 117 VAL A CA 1
ATOM 985 C C . VAL A 1 117 ? -15.179 2.429 1.091 1.00 84.06 117 VAL A C 1
ATOM 987 O O . VAL A 1 117 ? -14.876 1.283 0.763 1.00 84.06 117 VAL A O 1
ATOM 990 N N . SER A 1 118 ? -15.393 3.395 0.193 1.00 86.81 118 SER A N 1
ATOM 991 C CA . SER A 1 118 ? -15.079 3.221 -1.232 1.00 86.81 118 SER A CA 1
ATOM 992 C C . SER A 1 118 ? -13.593 2.908 -1.406 1.00 86.81 118 SER A C 1
ATOM 994 O O . SER A 1 118 ? -12.741 3.645 -0.901 1.00 86.81 118 SER A O 1
ATOM 996 N N . ASP A 1 119 ? -13.288 1.863 -2.176 1.00 87.56 119 ASP A N 1
ATOM 997 C CA . ASP A 1 119 ? -11.915 1.450 -2.462 1.00 87.56 119 ASP A CA 1
ATOM 998 C C . ASP A 1 119 ? -11.088 2.596 -3.079 1.00 87.56 119 ASP A C 1
ATOM 1000 O O . ASP A 1 119 ? -9.950 2.836 -2.674 1.00 87.56 119 ASP A O 1
ATOM 1004 N N . GLU A 1 120 ? -11.676 3.367 -3.998 1.00 85.25 120 GLU A N 1
ATOM 1005 C CA . GLU A 1 120 ? -11.012 4.517 -4.622 1.00 85.25 120 GLU A CA 1
ATOM 1006 C C . GLU A 1 120 ? -10.740 5.639 -3.607 1.00 85.25 120 GLU A C 1
ATOM 1008 O O . GLU A 1 120 ? -9.650 6.211 -3.584 1.00 85.25 120 GLU A O 1
ATOM 1013 N N . ALA A 1 121 ? -11.694 5.925 -2.715 1.00 86.94 121 ALA A N 1
ATOM 1014 C CA . ALA A 1 121 ? -11.537 6.980 -1.713 1.00 86.94 121 ALA A CA 1
ATOM 1015 C C . ALA A 1 121 ? -10.458 6.624 -0.683 1.00 86.94 121 ALA A C 1
ATOM 1017 O O . ALA A 1 121 ? -9.640 7.472 -0.318 1.00 86.94 121 ALA A O 1
ATOM 1018 N N . LEU A 1 122 ? -10.425 5.359 -0.256 1.00 89.94 122 LEU A N 1
ATOM 1019 C CA . LEU A 1 122 ? -9.393 4.836 0.629 1.00 89.94 122 LEU A CA 1
ATOM 1020 C C . LEU A 1 122 ? -8.013 4.902 -0.045 1.00 89.94 122 LEU A C 1
ATOM 1022 O O . LEU A 1 122 ? -7.057 5.403 0.547 1.00 89.94 122 LEU A O 1
ATOM 1026 N N . ALA A 1 123 ? -7.906 4.464 -1.300 1.00 90.56 123 ALA A N 1
ATOM 1027 C CA . ALA A 1 123 ? -6.647 4.474 -2.038 1.00 90.56 123 ALA A CA 1
ATOM 1028 C C . ALA A 1 123 ? -6.094 5.889 -2.260 1.00 90.56 123 ALA A C 1
ATOM 1030 O O . ALA A 1 123 ? -4.907 6.116 -2.028 1.00 90.56 123 ALA A O 1
ATOM 1031 N N . MET A 1 124 ? -6.944 6.852 -2.640 1.00 88.31 124 MET A N 1
ATOM 1032 C CA . MET A 1 124 ? -6.552 8.261 -2.817 1.00 88.31 124 MET A CA 1
ATOM 1033 C C . MET A 1 124 ? -6.003 8.904 -1.541 1.00 88.31 124 MET A C 1
ATOM 1035 O O . MET A 1 124 ? -5.289 9.901 -1.605 1.00 88.31 124 MET A O 1
ATOM 1039 N N . ARG A 1 125 ? -6.358 8.367 -0.372 1.00 88.12 125 ARG A N 1
ATOM 1040 C CA . ARG A 1 125 ? -5.918 8.891 0.923 1.00 88.12 125 ARG A CA 1
ATOM 1041 C C . ARG A 1 125 ? -4.681 8.171 1.445 1.00 88.12 125 ARG A C 1
ATOM 1043 O O . ARG A 1 125 ? -3.834 8.824 2.044 1.00 88.12 125 ARG A O 1
ATOM 1050 N N . LEU A 1 126 ? -4.544 6.871 1.181 1.00 89.00 126 LEU A N 1
ATOM 1051 C CA . LEU A 1 126 ? -3.381 6.078 1.594 1.00 89.00 126 LEU A CA 1
ATOM 1052 C C . LEU A 1 126 ? -2.121 6.358 0.768 1.00 89.00 126 LEU A C 1
ATOM 1054 O O . LEU A 1 126 ? -1.009 6.197 1.276 1.00 89.00 126 LEU A O 1
ATOM 1058 N N . PHE A 1 127 ? -2.275 6.722 -0.504 1.00 89.81 127 PHE A N 1
ATOM 1059 C CA . PHE A 1 127 ? -1.175 6.729 -1.466 1.00 89.81 127 PHE A CA 1
ATOM 1060 C C . PHE A 1 127 ? -1.032 8.079 -2.172 1.00 89.81 127 PHE A C 1
ATOM 1062 O O . PHE A 1 127 ? -2.018 8.786 -2.375 1.00 89.81 127 PHE A O 1
ATOM 1069 N N . PRO A 1 128 ? 0.189 8.443 -2.602 1.00 84.81 128 PRO A N 1
ATOM 1070 C CA . PRO A 1 128 ? 0.388 9.624 -3.423 1.00 84.81 128 PRO A CA 1
ATOM 1071 C C . PRO A 1 128 ? -0.243 9.429 -4.806 1.00 84.81 128 PRO A C 1
ATOM 1073 O O . PRO A 1 128 ? -0.142 8.352 -5.403 1.00 84.81 128 PRO A O 1
ATOM 1076 N N . GLU A 1 129 ? -0.788 10.504 -5.377 1.00 79.06 129 GLU A N 1
ATOM 1077 C CA . GLU A 1 129 ? -1.412 10.496 -6.710 1.00 79.06 129 GLU A CA 1
ATOM 1078 C C . GLU A 1 129 ? -0.478 9.946 -7.802 1.00 79.06 129 GLU A C 1
ATOM 1080 O O . GLU A 1 129 ? -0.906 9.218 -8.697 1.00 79.06 129 GLU A O 1
ATOM 1085 N N . SER A 1 130 ? 0.831 10.213 -7.702 1.00 81.50 130 SER A N 1
ATOM 1086 C CA . SER A 1 130 ? 1.832 9.776 -8.680 1.00 81.50 130 SER A CA 1
ATOM 1087 C C . SER A 1 130 ? 3.156 9.370 -8.032 1.00 81.50 130 SER A C 1
ATOM 1089 O O . SER A 1 130 ? 3.669 10.063 -7.154 1.00 81.50 130 SER A O 1
ATOM 1091 N N . VAL A 1 131 ? 3.737 8.271 -8.522 1.00 85.06 131 VAL A N 1
ATOM 1092 C CA . VAL A 1 131 ? 5.103 7.824 -8.190 1.00 85.06 131 VAL A CA 1
ATOM 1093 C C . VAL A 1 131 ? 6.126 8.183 -9.275 1.00 85.06 131 VAL A C 1
ATOM 1095 O O . VAL A 1 131 ? 7.312 8.295 -8.971 1.00 85.06 131 VAL A O 1
ATOM 1098 N N . ASP A 1 132 ? 5.680 8.467 -10.507 1.00 80.00 132 ASP A N 1
ATOM 1099 C CA . ASP A 1 132 ? 6.524 8.807 -11.673 1.00 80.00 132 ASP A CA 1
ATOM 1100 C C . ASP A 1 132 ? 7.410 10.033 -11.424 1.00 80.00 132 ASP A C 1
ATOM 1102 O O . ASP A 1 132 ? 8.573 10.065 -11.814 1.00 80.00 132 ASP A O 1
ATOM 1106 N N . GLY A 1 133 ? 6.902 11.020 -10.682 1.00 79.06 133 GLY A N 1
ATOM 1107 C CA . GLY A 1 133 ? 7.644 12.242 -10.353 1.00 79.06 133 GLY A CA 1
ATOM 1108 C C . GLY A 1 133 ? 8.629 12.111 -9.186 1.00 79.06 133 GLY A C 1
ATOM 1109 O O . GLY A 1 133 ? 9.402 13.034 -8.927 1.00 79.06 133 GLY A O 1
ATOM 1110 N N . LEU A 1 134 ? 8.618 10.996 -8.447 1.00 86.00 134 LEU A N 1
ATOM 1111 C CA . LEU A 1 134 ? 9.443 10.865 -7.246 1.00 86.00 134 LEU A CA 1
ATOM 1112 C C . LEU A 1 134 ? 10.919 10.675 -7.599 1.00 86.00 134 LEU A C 1
ATOM 1114 O O . LEU A 1 134 ? 11.287 9.781 -8.364 1.00 86.00 134 LEU A O 1
ATOM 1118 N N . LYS A 1 135 ? 11.793 11.461 -6.960 1.00 90.44 135 LYS A N 1
ATOM 1119 C CA . LYS A 1 135 ? 13.249 11.255 -7.023 1.00 90.44 135 LYS A CA 1
ATOM 1120 C C . LYS A 1 135 ? 13.614 9.846 -6.536 1.00 90.44 135 LYS A C 1
ATOM 1122 O O . LYS A 1 135 ? 12.939 9.288 -5.677 1.00 90.44 135 LYS A O 1
ATOM 1127 N N . LYS A 1 136 ? 14.723 9.287 -7.038 1.00 89.06 136 LYS A N 1
ATOM 1128 C CA . LYS A 1 136 ? 15.160 7.909 -6.727 1.00 89.06 136 LYS A CA 1
ATOM 1129 C C . LYS A 1 136 ? 15.214 7.606 -5.221 1.00 89.06 136 LYS A C 1
ATOM 1131 O O . LYS A 1 136 ? 14.721 6.563 -4.813 1.00 89.06 136 LYS A O 1
ATOM 1136 N N . TYR A 1 137 ? 15.783 8.503 -4.410 1.00 91.00 137 TYR A N 1
ATOM 1137 C CA . TYR A 1 137 ? 15.874 8.294 -2.958 1.00 91.00 137 TYR A CA 1
ATOM 1138 C C . TYR A 1 137 ? 14.490 8.294 -2.292 1.00 91.00 137 TYR A C 1
ATOM 1140 O O . TYR A 1 137 ? 14.201 7.390 -1.521 1.00 91.00 137 TYR A O 1
ATOM 1148 N N . ARG A 1 138 ? 13.597 9.218 -2.682 1.00 91.88 138 ARG A N 1
ATOM 1149 C CA . ARG A 1 138 ? 12.205 9.256 -2.201 1.00 91.88 138 ARG A CA 1
ATOM 1150 C C . ARG A 1 138 ? 11.439 7.988 -2.554 1.00 91.88 138 ARG A C 1
ATOM 1152 O O . ARG A 1 138 ? 10.673 7.502 -1.737 1.00 91.88 138 ARG A O 1
ATOM 1159 N N . LEU A 1 139 ? 11.649 7.451 -3.757 1.00 91.81 139 LEU A N 1
ATOM 1160 C CA . LEU A 1 139 ? 11.020 6.198 -4.168 1.00 91.81 139 LEU A CA 1
ATOM 1161 C C . LEU A 1 139 ? 11.522 5.014 -3.320 1.00 91.81 139 LEU A C 1
ATOM 1163 O O . LEU A 1 139 ? 10.724 4.154 -2.965 1.00 91.81 139 LEU A O 1
ATOM 1167 N N . SER A 1 140 ? 12.812 4.988 -2.959 1.00 91.94 140 SER A N 1
ATOM 1168 C CA . SER A 1 140 ? 13.370 3.961 -2.063 1.00 91.94 140 SER A CA 1
ATOM 1169 C C . SER A 1 140 ? 12.812 4.071 -0.645 1.00 91.94 140 SER A C 1
ATOM 1171 O O . SER A 1 140 ? 12.303 3.079 -0.134 1.00 91.94 140 SER A O 1
ATOM 1173 N N . GLU A 1 141 ? 12.833 5.272 -0.053 1.00 92.94 141 GLU A N 1
ATOM 1174 C CA . GLU A 1 141 ? 12.243 5.550 1.269 1.00 92.94 141 GLU A CA 1
ATOM 1175 C C . GLU A 1 141 ? 10.770 5.126 1.305 1.00 92.94 141 GLU A C 1
ATOM 1177 O O . GLU A 1 141 ? 10.305 4.476 2.241 1.00 92.94 141 GLU A O 1
ATOM 1182 N N . TYR A 1 142 ? 10.030 5.458 0.245 1.00 93.44 142 TYR A N 1
ATOM 1183 C CA . TYR A 1 142 ? 8.623 5.109 0.142 1.00 93.44 142 TYR A CA 1
ATOM 1184 C C . TYR A 1 142 ? 8.405 3.594 0.054 1.00 93.44 142 TYR A C 1
ATOM 1186 O O . TYR A 1 142 ? 7.553 3.048 0.754 1.00 93.44 142 TYR A O 1
ATOM 1194 N N . ARG A 1 143 ? 9.216 2.898 -0.751 1.00 93.88 143 ARG A N 1
ATOM 1195 C CA . ARG A 1 143 ? 9.193 1.435 -0.867 1.00 93.88 143 ARG A CA 1
ATOM 1196 C C . ARG A 1 143 ? 9.494 0.749 0.468 1.00 93.88 143 ARG A C 1
ATOM 1198 O O . ARG A 1 143 ? 8.821 -0.216 0.819 1.00 93.88 143 ARG A O 1
ATOM 1205 N N . GLU A 1 144 ? 10.494 1.223 1.206 1.00 93.69 144 GLU A N 1
ATOM 1206 C CA . GLU A 1 144 ? 10.852 0.699 2.532 1.00 93.69 144 GLU A CA 1
ATOM 1207 C C . GLU A 1 144 ? 9.699 0.880 3.521 1.00 93.69 144 GLU A C 1
ATOM 1209 O O . GLU A 1 144 ? 9.245 -0.099 4.114 1.00 93.69 144 GLU A O 1
ATOM 1214 N N . SER A 1 145 ? 9.120 2.082 3.582 1.00 92.25 145 SER A N 1
ATOM 1215 C CA . SER A 1 145 ? 7.956 2.335 4.433 1.00 92.25 145 SER A CA 1
ATOM 1216 C C . SER A 1 145 ? 6.764 1.442 4.071 1.00 92.25 145 SER A C 1
ATOM 1218 O O . SER A 1 145 ? 6.096 0.906 4.955 1.00 92.25 145 SER A O 1
ATOM 1220 N N . LEU A 1 146 ? 6.485 1.230 2.779 1.00 93.19 146 LEU A N 1
ATOM 1221 C CA . LEU A 1 146 ? 5.420 0.321 2.347 1.00 93.19 146 LEU A CA 1
ATOM 1222 C C . LEU A 1 146 ? 5.677 -1.130 2.768 1.00 93.19 146 LEU A C 1
ATOM 1224 O O . LEU A 1 146 ? 4.721 -1.823 3.109 1.00 93.19 146 LEU A O 1
ATOM 1228 N N . ASN A 1 147 ? 6.923 -1.605 2.759 1.00 93.19 147 ASN A N 1
ATOM 1229 C CA . ASN A 1 147 ? 7.265 -2.955 3.220 1.00 93.19 147 ASN A CA 1
ATOM 1230 C C . ASN A 1 147 ? 7.032 -3.129 4.727 1.00 93.19 147 ASN A C 1
ATOM 1232 O O . ASN A 1 147 ? 6.429 -4.121 5.151 1.00 93.19 147 ASN A O 1
ATOM 1236 N N . GLU A 1 148 ? 7.460 -2.155 5.529 1.00 91.94 148 GLU A N 1
ATOM 1237 C CA . GLU A 1 148 ? 7.232 -2.140 6.978 1.00 91.94 148 GLU A CA 1
ATOM 1238 C C . GLU A 1 148 ? 5.732 -2.126 7.290 1.00 91.94 148 GLU A C 1
ATOM 1240 O O . GLU A 1 148 ? 5.225 -3.003 7.995 1.00 91.94 148 GLU A O 1
ATOM 1245 N N . ASN A 1 149 ? 4.991 -1.200 6.671 1.00 92.38 149 ASN A N 1
ATOM 1246 C CA . ASN A 1 149 ? 3.546 -1.082 6.864 1.00 92.38 149 ASN A CA 1
ATOM 1247 C C . ASN A 1 149 ? 2.805 -2.341 6.380 1.00 92.38 149 ASN A C 1
ATOM 1249 O O . ASN A 1 149 ? 1.850 -2.765 7.022 1.00 92.38 149 ASN A O 1
ATOM 1253 N N . ASN A 1 150 ? 3.246 -2.984 5.292 1.00 93.44 150 ASN A N 1
ATOM 1254 C CA . ASN A 1 150 ? 2.681 -4.257 4.830 1.00 93.44 150 ASN A CA 1
ATOM 1255 C C . ASN A 1 150 ? 2.871 -5.391 5.840 1.00 93.44 150 ASN A C 1
ATOM 1257 O O . ASN A 1 150 ? 1.974 -6.222 6.003 1.00 93.44 150 ASN A O 1
ATOM 1261 N N . SER A 1 151 ? 4.036 -5.441 6.486 1.00 92.62 151 SER A N 1
ATOM 1262 C CA . SER A 1 151 ? 4.360 -6.462 7.484 1.00 92.62 151 SER A CA 1
ATOM 1263 C C . SER A 1 151 ? 3.502 -6.285 8.734 1.00 92.62 151 SER A C 1
ATOM 1265 O O . SER A 1 151 ? 2.889 -7.247 9.194 1.00 92.62 151 SER A O 1
ATOM 1267 N N . LEU A 1 152 ? 3.367 -5.045 9.212 1.00 91.88 152 LEU A N 1
ATOM 1268 C CA . LEU A 1 152 ? 2.475 -4.700 10.321 1.00 91.88 152 LEU A CA 1
ATOM 1269 C C . LEU A 1 152 ? 1.012 -4.993 9.977 1.00 91.88 152 LEU A C 1
ATOM 1271 O O . LEU A 1 152 ? 0.344 -5.719 10.709 1.00 91.88 152 LEU A O 1
ATOM 1275 N N . ALA A 1 153 ? 0.539 -4.535 8.816 1.00 94.00 153 ALA A N 1
ATOM 1276 C CA . ALA A 1 153 ? -0.825 -4.779 8.353 1.00 94.00 153 ALA A CA 1
ATOM 1277 C C . ALA A 1 153 ? -1.147 -6.275 8.248 1.00 94.00 153 ALA A C 1
ATOM 1279 O O . ALA A 1 153 ? -2.279 -6.677 8.486 1.00 94.00 153 ALA A O 1
ATOM 1280 N N . LYS A 1 154 ? -0.166 -7.121 7.903 1.00 93.06 154 LYS A N 1
ATOM 1281 C CA . LYS A 1 154 ? -0.356 -8.577 7.850 1.00 93.06 154 LYS A CA 1
ATOM 1282 C C . LYS A 1 154 ? -0.631 -9.150 9.238 1.00 93.06 154 LYS A C 1
ATOM 1284 O O . LYS A 1 154 ? -1.535 -9.966 9.372 1.00 93.06 154 LYS A O 1
ATOM 1289 N N . LEU A 1 155 ? 0.137 -8.733 10.245 1.00 91.19 155 LEU A N 1
ATOM 1290 C CA . LEU A 1 155 ? -0.057 -9.173 11.628 1.00 91.19 155 LEU A CA 1
ATOM 1291 C C . LEU A 1 155 ? -1.412 -8.703 12.162 1.00 91.19 155 LEU A C 1
ATOM 1293 O O . LEU A 1 155 ? -2.173 -9.508 12.686 1.00 91.19 155 LEU A O 1
ATOM 1297 N N . VAL A 1 156 ? -1.736 -7.427 11.946 1.00 91.94 156 VAL A N 1
ATOM 1298 C CA . VAL A 1 156 ? -3.015 -6.830 12.352 1.00 91.94 156 VAL A CA 1
ATOM 1299 C C . VAL A 1 156 ? -4.185 -7.548 11.684 1.00 91.94 156 VAL A C 1
ATOM 1301 O O . VAL A 1 156 ? -5.127 -7.928 12.367 1.00 91.94 156 VAL A O 1
ATOM 1304 N N . ARG A 1 157 ? -4.109 -7.821 10.375 1.00 91.12 157 ARG A N 1
ATOM 1305 C CA . ARG A 1 157 ? -5.168 -8.537 9.653 1.00 91.12 157 ARG A CA 1
ATOM 1306 C C . ARG A 1 157 ? -5.440 -9.920 10.247 1.00 91.12 157 ARG A C 1
ATOM 1308 O O . ARG A 1 157 ? -6.598 -10.259 10.427 1.00 91.12 157 ARG A O 1
ATOM 1315 N N . ILE A 1 158 ? -4.404 -10.690 10.590 1.00 89.50 158 ILE A N 1
ATOM 1316 C CA . ILE A 1 158 ? -4.565 -12.024 11.203 1.00 89.50 158 ILE A CA 1
ATOM 1317 C C . ILE A 1 158 ? -5.312 -11.928 12.540 1.00 89.50 158 ILE A C 1
ATOM 1319 O O . ILE A 1 158 ? -6.196 -12.735 12.819 1.00 89.50 158 ILE A O 1
ATOM 1323 N N . VAL A 1 159 ? -4.965 -10.933 13.360 1.00 88.50 159 VAL A N 1
ATOM 1324 C CA . VAL A 1 159 ? -5.624 -10.682 14.649 1.00 88.50 159 VAL A CA 1
ATOM 1325 C C . VAL A 1 159 ? -7.091 -10.311 14.432 1.00 88.50 159 VAL A C 1
ATOM 1327 O O . VAL A 1 159 ? -7.961 -10.901 15.067 1.00 88.50 159 VAL A O 1
ATOM 1330 N N . VAL A 1 160 ? -7.369 -9.391 13.504 1.00 88.88 160 VAL A N 1
ATOM 1331 C CA . VAL A 1 160 ? -8.728 -8.946 13.156 1.00 88.88 160 VAL A CA 1
ATOM 1332 C C . VAL A 1 160 ? -9.573 -10.098 12.616 1.00 88.88 160 VAL A C 1
ATOM 1334 O O . VAL A 1 160 ? -10.694 -10.290 13.072 1.00 88.88 160 VAL A O 1
ATOM 1337 N N . GLU A 1 161 ? -9.030 -10.899 11.695 1.00 88.69 161 GLU A N 1
ATOM 1338 C CA . GLU A 1 161 ? -9.685 -12.099 11.167 1.00 88.69 161 GLU A CA 1
ATOM 1339 C C . GLU A 1 161 ? -10.059 -13.039 12.317 1.00 88.69 161 GLU A C 1
ATOM 1341 O O . GLU A 1 161 ? -11.215 -13.434 12.427 1.00 88.69 161 GLU A O 1
ATOM 1346 N N . ARG A 1 162 ? -9.127 -13.352 13.224 1.00 87.88 162 ARG A N 1
ATOM 1347 C CA . ARG A 1 162 ? -9.402 -14.237 14.365 1.00 87.88 162 ARG A CA 1
ATOM 1348 C C . ARG A 1 162 ? -10.462 -13.662 15.316 1.00 87.88 162 ARG A C 1
ATOM 1350 O O . ARG A 1 162 ? -11.326 -14.414 15.753 1.00 87.88 162 ARG A O 1
ATOM 1357 N N . LEU A 1 163 ? -10.407 -12.366 15.639 1.00 85.00 163 LEU A N 1
ATOM 1358 C CA . LEU A 1 163 ? -11.408 -11.714 16.499 1.00 85.00 163 LEU A CA 1
ATOM 1359 C C . LEU A 1 163 ? -12.805 -11.764 15.865 1.00 85.00 163 LEU A C 1
ATOM 1361 O O . LEU A 1 163 ? -13.755 -12.180 16.523 1.00 85.00 163 LEU A O 1
ATOM 1365 N N . ALA A 1 164 ? -12.903 -11.458 14.567 1.00 83.19 164 ALA A N 1
ATOM 1366 C CA . ALA A 1 164 ? -14.155 -11.518 13.817 1.00 83.19 164 ALA A CA 1
ATOM 1367 C C . ALA A 1 164 ? -14.748 -12.938 13.749 1.00 83.19 164 ALA A C 1
ATOM 1369 O O . ALA A 1 164 ? -15.960 -13.090 13.812 1.00 83.19 164 ALA A O 1
ATOM 1370 N N . HIS A 1 165 ? -13.919 -13.985 13.645 1.00 82.50 165 HIS A N 1
ATOM 1371 C CA . HIS A 1 165 ? -14.402 -15.376 13.613 1.00 82.50 165 HIS A CA 1
ATOM 1372 C C . HIS A 1 165 ? -14.933 -15.875 14.961 1.00 82.50 165 HIS A C 1
ATOM 1374 O O . HIS A 1 165 ? -15.745 -16.796 14.984 1.00 82.50 165 HIS A O 1
ATOM 1380 N N . ASN A 1 166 ? -14.454 -15.315 16.071 1.00 77.25 166 ASN A N 1
ATOM 1381 C CA . ASN A 1 166 ? -14.855 -15.742 17.410 1.00 77.25 166 ASN A CA 1
ATOM 1382 C C . ASN A 1 166 ? -16.067 -14.956 17.944 1.00 77.25 166 ASN A C 1
ATOM 1384 O O . ASN A 1 166 ? -16.405 -15.114 19.115 1.00 77.25 166 ASN A O 1
ATOM 1388 N N . ASP A 1 167 ? -16.678 -14.086 17.127 1.00 69.38 167 ASP A N 1
ATOM 1389 C CA . ASP A 1 167 ? -17.687 -13.101 17.546 1.00 69.38 167 ASP A CA 1
ATOM 1390 C C . ASP A 1 167 ? -17.222 -12.246 18.747 1.00 69.38 167 ASP A C 1
ATOM 1392 O O . ASP A 1 167 ? -18.026 -11.757 19.546 1.00 69.38 167 ASP A O 1
ATOM 1396 N N . VAL A 1 168 ? -15.901 -12.065 18.899 1.00 63.59 168 VAL A N 1
ATOM 1397 C CA . VAL A 1 168 ? -15.318 -11.345 20.034 1.00 63.59 168 VAL A CA 1
ATOM 1398 C C . VAL A 1 168 ? -15.143 -9.873 19.689 1.00 63.59 168 VAL A C 1
ATOM 1400 O O . VAL A 1 168 ? -14.284 -9.531 18.882 1.00 63.59 168 VAL A O 1
ATOM 1403 N N . ALA A 1 169 ? -15.902 -9.048 20.420 1.00 60.31 169 ALA A N 1
ATOM 1404 C CA . ALA A 1 169 ? -15.735 -7.612 20.659 1.00 60.31 169 ALA A CA 1
ATOM 1405 C C . ALA A 1 169 ? -15.715 -6.671 19.429 1.00 60.31 169 ALA A C 1
ATOM 1407 O O . ALA A 1 169 ? -15.289 -7.037 18.336 1.00 60.31 169 ALA A O 1
ATOM 1408 N N . PRO A 1 170 ? -16.143 -5.403 19.581 1.00 66.56 170 PRO A N 1
ATOM 1409 C CA . PRO A 1 170 ? -15.970 -4.411 18.527 1.00 66.56 170 PRO A CA 1
ATOM 1410 C C . PRO A 1 170 ? -14.474 -4.210 18.241 1.00 66.56 170 PRO A C 1
ATOM 1412 O O . PRO A 1 170 ? -13.693 -3.886 19.134 1.00 66.56 170 PRO A O 1
ATOM 1415 N N . ILE A 1 171 ? -14.073 -4.389 16.980 1.00 74.06 171 ILE A N 1
ATOM 1416 C CA . ILE A 1 171 ? -12.686 -4.173 16.533 1.00 74.06 171 ILE A CA 1
ATOM 1417 C C . ILE A 1 171 ? -12.339 -2.675 16.541 1.00 74.06 171 ILE A C 1
ATOM 1419 O O . ILE A 1 171 ? -11.195 -2.290 16.803 1.00 74.06 171 ILE A O 1
ATOM 1423 N N . LEU A 1 172 ? -13.335 -1.826 16.271 1.00 79.19 172 LEU A N 1
ATOM 1424 C CA . LEU A 1 172 ? -13.219 -0.376 16.333 1.00 79.19 172 LEU A CA 1
ATOM 1425 C C . LEU A 1 172 ? -13.832 0.177 17.610 1.00 79.19 172 LEU A C 1
ATOM 1427 O O . LEU A 1 172 ? -15.018 -0.012 17.863 1.00 79.19 172 LEU A O 1
ATOM 1431 N N . LEU A 1 173 ? -13.002 0.882 18.373 1.00 81.88 173 LEU A N 1
ATOM 1432 C CA . LEU A 1 173 ? -13.405 1.593 19.575 1.00 81.88 173 LEU A CA 1
ATOM 1433 C C . LEU A 1 173 ? -13.643 3.063 19.250 1.00 81.88 173 LEU A C 1
ATOM 1435 O O . LEU A 1 173 ? -12.912 3.657 18.453 1.00 81.88 173 LEU A O 1
ATOM 1439 N N . ASP A 1 174 ? -14.638 3.666 19.892 1.00 82.56 174 ASP A N 1
ATOM 1440 C CA . ASP A 1 174 ? -14.741 5.120 19.912 1.00 82.56 174 ASP A CA 1
ATOM 1441 C C . ASP A 1 174 ? -13.638 5.751 20.791 1.00 82.56 174 ASP A C 1
ATOM 1443 O O . ASP A 1 174 ? -12.892 5.080 21.511 1.00 82.56 174 ASP A O 1
ATOM 1447 N N . THR A 1 175 ? -13.510 7.080 20.739 1.00 82.50 175 THR A N 1
ATOM 1448 C CA . THR A 1 175 ? -12.458 7.798 21.477 1.00 82.50 175 THR A CA 1
ATOM 1449 C C . THR A 1 175 ? -12.560 7.629 22.998 1.00 82.50 175 THR A C 1
ATOM 1451 O O . THR A 1 175 ? -11.535 7.665 23.683 1.00 82.50 175 THR A O 1
ATOM 1454 N N . ASN A 1 176 ? -13.765 7.480 23.550 1.00 86.38 176 ASN A N 1
ATOM 1455 C CA . ASN A 1 176 ? -13.965 7.310 24.988 1.00 86.38 176 ASN A CA 1
ATOM 1456 C C . ASN A 1 176 ? -13.620 5.880 25.415 1.00 86.38 176 ASN A C 1
ATOM 1458 O O . ASN A 1 176 ? -12.954 5.690 26.434 1.00 86.38 176 ASN A O 1
ATOM 1462 N N . GLU A 1 177 ? -14.000 4.893 24.610 1.00 88.62 177 GLU A N 1
ATOM 1463 C CA . GLU A 1 177 ? -13.645 3.487 24.787 1.00 88.62 177 GLU A CA 1
ATOM 1464 C C . GLU A 1 177 ? -12.134 3.262 24.715 1.00 88.62 177 GLU A C 1
ATOM 1466 O O . GLU A 1 177 ? -11.575 2.638 25.615 1.00 88.62 177 GLU A O 1
ATOM 1471 N N . GLU A 1 178 ? -11.449 3.823 23.712 1.00 87.62 178 GLU A N 1
ATOM 1472 C CA . GLU A 1 178 ? -9.990 3.706 23.591 1.00 87.62 178 GLU A CA 1
ATOM 1473 C C . GLU A 1 178 ? -9.284 4.328 24.808 1.00 87.62 178 GLU A C 1
ATOM 1475 O O . GLU A 1 178 ? -8.383 3.723 25.398 1.00 87.62 178 GLU A O 1
ATOM 1480 N N . LYS A 1 179 ? -9.711 5.529 25.230 1.00 87.06 179 LYS A N 1
ATOM 1481 C CA . LYS A 1 179 ? -9.164 6.193 26.424 1.00 87.06 179 LYS A CA 1
ATOM 1482 C C . LYS A 1 179 ? -9.373 5.351 27.675 1.00 87.06 179 LYS A C 1
ATOM 1484 O O . LYS A 1 179 ? -8.432 5.190 28.448 1.00 87.06 179 LYS A O 1
ATOM 1489 N N . MET A 1 180 ? -10.574 4.809 27.863 1.00 89.06 180 MET A N 1
ATOM 1490 C CA . MET A 1 180 ? -10.890 3.969 29.014 1.00 89.06 180 MET A CA 1
ATOM 1491 C C . MET A 1 180 ? -10.048 2.690 29.013 1.00 89.06 180 MET A C 1
ATOM 1493 O O . MET A 1 180 ? -9.465 2.341 30.036 1.00 89.06 180 MET A O 1
ATOM 1497 N N . LEU A 1 181 ? -9.900 2.030 27.863 1.00 88.44 181 LEU A N 1
ATOM 1498 C CA . LEU A 1 181 ? -9.098 0.815 27.740 1.00 88.44 181 LEU A CA 1
ATOM 1499 C C . LEU A 1 181 ? -7.615 1.079 28.069 1.00 88.44 181 LEU A C 1
ATOM 1501 O O . LEU A 1 181 ? -6.999 0.308 28.805 1.00 88.44 181 LEU A O 1
ATOM 1505 N N . ARG A 1 182 ? -7.070 2.231 27.646 1.00 88.12 182 ARG A N 1
ATOM 1506 C CA . ARG A 1 182 ? -5.727 2.702 28.045 1.00 88.12 182 ARG A CA 1
ATOM 1507 C C . ARG A 1 182 ? -5.628 3.048 29.536 1.00 88.12 182 ARG A C 1
ATOM 1509 O O . ARG A 1 182 ? -4.584 2.821 30.147 1.00 88.12 182 ARG A O 1
ATOM 1516 N N . GLU A 1 183 ? -6.673 3.621 30.141 1.00 87.88 183 GLU A N 1
ATOM 1517 C CA . GLU A 1 183 ? -6.715 3.865 31.593 1.00 87.88 183 GLU A CA 1
ATOM 1518 C C . GLU A 1 183 ? -6.669 2.535 32.371 1.00 87.88 183 GLU A C 1
ATOM 1520 O O . GLU A 1 183 ? -5.922 2.428 33.350 1.00 87.88 183 GLU A O 1
ATOM 1525 N N . VAL A 1 184 ? -7.403 1.516 31.910 1.00 87.31 184 VAL A N 1
ATOM 1526 C CA . VAL A 1 184 ? -7.412 0.162 32.489 1.00 87.31 184 VAL A CA 1
ATOM 1527 C C . VAL A 1 184 ? -6.056 -0.523 32.330 1.00 87.31 184 VAL A C 1
ATOM 1529 O O . VAL A 1 184 ? -5.526 -1.042 33.309 1.00 87.31 184 VAL A O 1
ATOM 1532 N N . GLU A 1 185 ? -5.449 -0.481 31.139 1.00 85.94 185 GLU A N 1
ATOM 1533 C CA . GLU A 1 185 ? -4.118 -1.055 30.890 1.00 85.94 185 GLU A CA 1
ATOM 1534 C C . GLU A 1 185 ? -3.065 -0.486 31.858 1.00 85.94 185 GLU A C 1
ATOM 1536 O O . GLU A 1 185 ? -2.237 -1.216 32.408 1.00 85.94 185 GLU A O 1
ATOM 1541 N N . ARG A 1 186 ? -3.144 0.819 32.144 1.00 85.00 186 ARG A N 1
ATOM 1542 C CA . ARG A 1 186 ? -2.263 1.515 33.095 1.00 85.00 186 ARG A CA 1
ATOM 1543 C C . ARG A 1 186 ? -2.602 1.259 34.567 1.00 85.00 186 ARG A C 1
ATOM 1545 O O . ARG A 1 186 ? -1.946 1.833 35.431 1.00 85.00 186 ARG A O 1
ATOM 1552 N N . ARG A 1 187 ? -3.602 0.418 34.862 1.00 77.62 187 ARG A N 1
ATOM 1553 C CA . ARG A 1 187 ? -4.125 0.130 36.212 1.00 77.62 187 ARG A CA 1
ATOM 1554 C C . ARG A 1 187 ? -4.610 1.377 36.959 1.00 77.62 187 ARG A C 1
ATOM 1556 O O . ARG A 1 187 ? -4.534 1.455 38.182 1.00 77.62 187 ARG A O 1
ATOM 1563 N N . ASN A 1 188 ? -5.135 2.361 36.232 1.00 67.94 188 ASN A N 1
ATOM 1564 C CA . ASN A 1 188 ? -5.602 3.623 36.815 1.00 67.94 188 ASN A CA 1
ATOM 1565 C C . ASN A 1 188 ? -7.076 3.589 37.248 1.00 67.94 188 ASN A C 1
ATOM 1567 O O . ASN A 1 188 ? -7.624 4.611 37.665 1.00 67.94 188 ASN A O 1
ATOM 1571 N N . VAL A 1 189 ? -7.728 2.431 37.151 1.00 69.00 189 VAL A N 1
ATOM 1572 C CA . VAL A 1 189 ? -9.183 2.313 37.213 1.00 69.00 189 VAL A CA 1
ATOM 1573 C C . VAL A 1 189 ? -9.589 1.372 38.347 1.00 69.00 189 VAL A C 1
ATOM 1575 O O . VAL A 1 189 ? -9.490 0.153 38.239 1.00 69.00 189 VAL A O 1
ATOM 1578 N N . ASN A 1 190 ? -10.063 1.953 39.451 1.00 70.31 190 ASN A N 1
ATOM 1579 C CA . ASN A 1 190 ? -10.591 1.215 40.600 1.00 70.31 190 ASN A CA 1
ATOM 1580 C C . ASN A 1 190 ? -12.123 1.331 40.633 1.00 70.31 190 ASN A C 1
ATOM 1582 O O . ASN A 1 190 ? -12.649 2.445 40.540 1.00 70.31 190 ASN A O 1
ATOM 1586 N N . SER A 1 191 ? -12.823 0.205 40.814 1.00 65.19 191 SER A N 1
ATOM 1587 C CA . SER A 1 191 ? -14.294 0.131 40.856 1.00 65.19 191 SER A CA 1
ATOM 1588 C C . SER A 1 191 ? -14.931 1.163 41.788 1.00 65.19 191 SER A C 1
ATOM 1590 O O . SER A 1 191 ? -15.849 1.868 41.380 1.00 65.19 191 SER A O 1
ATOM 1592 N N . ARG A 1 192 ? -14.361 1.375 42.979 1.00 64.12 192 ARG A N 1
ATOM 1593 C CA . ARG A 1 192 ? -14.894 2.308 43.990 1.00 64.12 192 ARG A CA 1
ATOM 1594 C C . ARG A 1 192 ? -14.771 3.787 43.616 1.00 64.12 192 ARG A C 1
ATOM 1596 O O . ARG A 1 192 ? -15.453 4.629 44.192 1.00 64.12 192 ARG A O 1
ATOM 1603 N N . LYS A 1 193 ? -13.855 4.141 42.707 1.00 63.56 193 LYS A N 1
ATOM 1604 C CA . LYS A 1 193 ? -13.684 5.527 42.227 1.00 63.56 193 LYS A CA 1
ATOM 1605 C C . LYS A 1 193 ? -14.560 5.828 41.008 1.00 63.56 193 LYS A C 1
ATOM 1607 O O . LYS A 1 193 ? -14.870 6.990 40.773 1.00 63.56 193 LYS A O 1
ATOM 1612 N N . LEU A 1 194 ? -14.948 4.790 40.271 1.00 69.56 194 LEU A N 1
ATOM 1613 C CA . LEU A 1 194 ? -15.726 4.857 39.034 1.00 69.56 194 LEU A CA 1
ATOM 1614 C C . LEU A 1 194 ? -17.221 5.092 39.274 1.00 69.56 194 LEU A C 1
ATOM 1616 O O . LEU A 1 194 ? -17.871 5.721 38.452 1.00 69.56 194 LEU A O 1
ATOM 1620 N N . GLU A 1 195 ? -17.744 4.672 40.430 1.00 61.62 195 GLU A N 1
ATOM 1621 C CA . GLU A 1 195 ? -19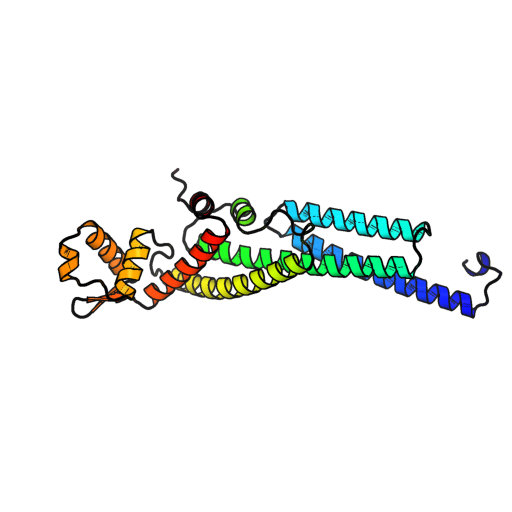.152 4.858 40.834 1.00 61.62 195 GLU A CA 1
ATOM 1622 C C . GLU A 1 195 ? -19.612 6.329 40.875 1.00 61.62 195 GLU A C 1
ATOM 1624 O O . GLU A 1 195 ? -20.807 6.599 40.941 1.00 61.62 195 GLU A O 1
ATOM 1629 N N . LYS A 1 196 ? -18.680 7.289 40.838 1.00 69.25 196 LYS A N 1
ATOM 1630 C CA . LYS A 1 196 ? -18.978 8.730 40.866 1.00 69.25 196 LYS A CA 1
ATOM 1631 C C . LYS A 1 196 ? -19.108 9.371 39.482 1.00 69.25 196 LYS A C 1
ATOM 1633 O O . LYS A 1 196 ? -19.515 10.525 39.411 1.00 69.25 196 LYS A O 1
ATOM 1638 N N . ASP A 1 197 ? -18.746 8.658 38.417 1.00 82.06 197 ASP A N 1
ATOM 1639 C CA . ASP A 1 197 ? -18.777 9.147 37.037 1.00 82.06 197 ASP A CA 1
ATOM 1640 C C . ASP A 1 197 ? -19.606 8.182 36.181 1.00 82.06 197 ASP A C 1
ATOM 1642 O O . ASP A 1 197 ? -19.145 7.114 35.772 1.00 82.06 197 ASP A O 1
ATOM 1646 N N . GLU A 1 198 ? -20.866 8.552 35.958 1.00 83.50 198 GLU A N 1
ATOM 1647 C CA . GLU A 1 198 ? -21.862 7.717 35.283 1.00 83.50 198 GLU A CA 1
ATOM 1648 C C . GLU A 1 198 ? -21.482 7.415 33.821 1.00 83.50 198 GLU A C 1
ATOM 1650 O O . GLU A 1 198 ? -21.726 6.313 33.323 1.00 83.50 198 GLU A O 1
ATOM 1655 N N . GLU A 1 199 ? -20.814 8.349 33.137 1.00 84.00 199 GLU A N 1
ATOM 1656 C CA . GLU A 1 199 ? -20.389 8.184 31.744 1.00 84.00 199 GLU A CA 1
ATOM 1657 C C . GLU A 1 199 ? -19.192 7.232 31.632 1.00 84.00 199 GLU A C 1
ATOM 1659 O O . GLU A 1 199 ? -19.184 6.313 30.798 1.00 84.00 199 GLU A O 1
ATOM 1664 N N . LYS A 1 200 ? -18.209 7.372 32.531 1.00 84.25 200 LYS A N 1
ATOM 1665 C CA . LYS A 1 200 ? -17.106 6.410 32.639 1.00 84.25 200 LYS A CA 1
ATOM 1666 C C . LYS A 1 200 ? -17.607 5.022 33.036 1.00 84.25 200 LYS A C 1
ATOM 1668 O O . LYS A 1 200 ? -17.149 4.037 32.454 1.00 84.25 200 LYS A O 1
ATOM 1673 N N . ALA A 1 201 ? -18.568 4.935 33.958 1.00 84.88 201 ALA A N 1
ATOM 1674 C CA . ALA A 1 201 ? -19.186 3.675 34.374 1.00 84.88 201 ALA A CA 1
ATOM 1675 C C . ALA A 1 201 ? -19.910 2.980 33.213 1.00 84.88 201 ALA A C 1
ATOM 1677 O O . ALA A 1 201 ? -19.762 1.775 33.009 1.00 84.88 201 ALA A O 1
ATOM 1678 N N . LYS A 1 202 ? -20.639 3.735 32.388 1.00 87.94 202 LYS A N 1
ATOM 1679 C CA . LYS A 1 202 ? -21.284 3.192 31.188 1.00 87.94 202 LYS A CA 1
ATOM 1680 C C . LYS A 1 202 ? -20.262 2.660 30.179 1.00 87.94 202 LYS A C 1
ATOM 1682 O O . LYS A 1 202 ? -20.445 1.566 29.647 1.00 87.94 202 LYS A O 1
ATOM 1687 N N . THR A 1 203 ? -19.183 3.406 29.949 1.00 88.56 203 THR A N 1
ATOM 1688 C CA . THR A 1 203 ? -18.127 3.035 28.993 1.00 88.56 203 THR A CA 1
ATOM 1689 C C . THR A 1 203 ? -17.380 1.775 29.437 1.00 88.56 203 THR A C 1
ATOM 1691 O O . THR A 1 203 ? -17.245 0.835 28.657 1.00 88.56 203 THR A O 1
ATOM 1694 N N . ILE A 1 204 ? -16.952 1.697 30.703 1.00 87.88 204 ILE A N 1
ATOM 1695 C CA . ILE A 1 204 ? -16.251 0.509 31.217 1.00 87.88 204 ILE A CA 1
ATOM 1696 C C . ILE A 1 204 ? -17.161 -0.726 31.224 1.00 87.88 204 ILE A C 1
ATOM 1698 O O . ILE A 1 204 ? -16.721 -1.806 30.842 1.00 87.88 204 ILE A O 1
ATOM 1702 N N . ASN A 1 205 ? -18.446 -0.571 31.566 1.00 88.00 205 ASN A N 1
ATOM 1703 C CA . ASN A 1 205 ? -19.411 -1.671 31.524 1.00 88.00 205 ASN A CA 1
ATOM 1704 C C . ASN A 1 205 ? -19.635 -2.182 30.097 1.00 88.00 205 ASN A C 1
ATOM 1706 O O . ASN A 1 205 ? -19.800 -3.384 29.905 1.00 88.00 205 ASN A O 1
ATOM 1710 N N . LYS A 1 206 ? -19.596 -1.297 29.091 1.00 88.38 206 LYS A N 1
ATOM 1711 C CA . LYS A 1 206 ? -19.620 -1.698 27.679 1.00 88.38 206 LYS A CA 1
ATOM 1712 C C . LYS A 1 206 ? -18.384 -2.531 27.329 1.00 88.38 206 LYS A C 1
ATOM 1714 O O . LYS A 1 206 ? -18.540 -3.621 26.790 1.00 88.38 206 LYS A O 1
ATOM 1719 N N . LEU A 1 207 ? -17.186 -2.088 27.721 1.00 88.94 207 LEU A N 1
ATOM 1720 C CA . LEU A 1 207 ? -15.939 -2.832 27.490 1.00 88.94 207 LEU A CA 1
ATOM 1721 C C . LEU A 1 207 ? -15.935 -4.210 28.176 1.00 88.94 207 LEU A C 1
ATOM 1723 O O . LEU A 1 207 ? -15.506 -5.195 27.569 1.00 88.94 207 LEU A O 1
ATOM 1727 N N . VAL A 1 208 ? -16.475 -4.301 29.396 1.00 89.06 208 VAL A N 1
ATOM 1728 C CA . VAL A 1 208 ? -16.679 -5.577 30.104 1.00 89.06 208 VAL A CA 1
ATOM 1729 C C . VAL A 1 208 ? -17.688 -6.460 29.375 1.00 89.06 208 VAL A C 1
ATOM 1731 O O . VAL A 1 208 ? -17.412 -7.631 29.135 1.00 89.06 208 VAL A O 1
ATOM 1734 N N . GLY A 1 209 ? -18.827 -5.900 28.959 1.00 85.56 209 GLY A N 1
ATOM 1735 C CA . GLY A 1 209 ? -19.845 -6.620 28.190 1.00 85.56 209 GLY A CA 1
ATOM 1736 C C . GLY A 1 209 ? -19.327 -7.162 26.855 1.00 85.56 209 GLY A C 1
ATOM 1737 O O . GLY A 1 209 ? -19.817 -8.179 26.378 1.00 85.56 209 GLY A O 1
ATOM 1738 N N . THR A 1 210 ? -18.309 -6.519 26.279 1.00 83.69 210 THR A N 1
ATOM 1739 C CA . THR A 1 210 ? -17.628 -6.981 25.061 1.00 83.69 210 THR A CA 1
ATOM 1740 C C . THR A 1 210 ? -16.462 -7.940 25.313 1.00 83.69 210 THR A C 1
ATOM 1742 O O . THR A 1 210 ? -15.900 -8.457 24.356 1.00 83.69 210 THR A O 1
ATOM 1745 N N . GLY A 1 211 ? -16.074 -8.185 26.568 1.00 86.69 211 GLY A N 1
ATOM 1746 C CA . GLY A 1 211 ? -14.959 -9.077 26.911 1.00 86.69 211 GLY A CA 1
ATOM 1747 C C . GLY A 1 211 ? -13.557 -8.482 26.719 1.00 86.69 211 GLY A C 1
ATOM 1748 O O . GLY A 1 211 ? -12.573 -9.212 26.795 1.00 86.69 211 GLY A O 1
ATOM 1749 N N . LEU A 1 212 ? -13.432 -7.167 26.497 1.00 89.06 212 LEU A N 1
ATOM 1750 C CA . LEU A 1 212 ? -12.134 -6.472 26.390 1.00 89.06 212 LEU A CA 1
ATOM 1751 C C . LEU A 1 212 ? -11.526 -6.145 27.759 1.00 89.06 212 LEU A C 1
ATOM 1753 O O . LEU A 1 212 ? -10.321 -5.923 27.898 1.00 89.06 212 LEU A O 1
ATOM 1757 N N . VAL A 1 213 ? -12.380 -6.102 28.778 1.00 90.06 213 VAL A N 1
ATOM 1758 C CA . VAL A 1 213 ? -12.021 -5.865 30.171 1.00 90.06 213 VAL A CA 1
ATOM 1759 C C . VAL A 1 213 ? -12.706 -6.920 31.029 1.00 90.06 213 VAL A C 1
ATOM 1761 O O . VAL A 1 213 ? -13.842 -7.306 30.768 1.00 90.06 213 VAL A O 1
ATOM 1764 N N . LEU A 1 214 ? -12.030 -7.363 32.079 1.00 90.50 214 LEU A N 1
ATOM 1765 C CA . LEU A 1 214 ? -12.577 -8.240 33.106 1.00 90.50 214 LEU A CA 1
ATOM 1766 C C . LEU A 1 214 ? -12.416 -7.606 34.491 1.00 90.50 214 LEU A C 1
ATOM 1768 O O . LEU A 1 214 ? -11.640 -6.665 34.673 1.00 90.50 214 LEU A O 1
ATOM 1772 N N . ILE A 1 215 ? -13.192 -8.091 35.459 1.00 87.31 215 ILE A N 1
ATOM 1773 C CA . ILE A 1 215 ? -13.151 -7.616 36.845 1.00 87.31 215 ILE A CA 1
ATOM 1774 C C . ILE A 1 215 ? -12.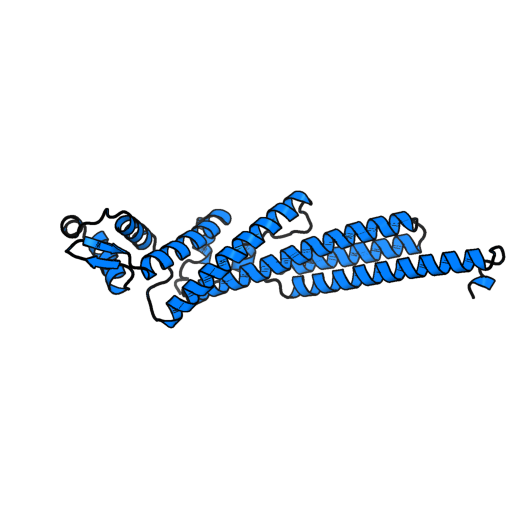482 -8.692 37.699 1.00 87.31 215 ILE A C 1
ATOM 1776 O O . ILE A 1 215 ? -13.049 -9.761 37.914 1.00 87.31 215 ILE A O 1
ATOM 1780 N N . GLU A 1 216 ? -11.298 -8.389 38.221 1.00 81.38 216 GLU A N 1
ATOM 1781 C CA . GLU A 1 216 ? -10.522 -9.250 39.112 1.00 81.38 216 GLU A CA 1
ATOM 1782 C C . GLU A 1 216 ? -10.382 -8.582 40.476 1.00 81.38 216 GLU A C 1
ATOM 1784 O O . GLU A 1 216 ? -9.840 -7.489 40.595 1.00 81.38 216 GLU A O 1
ATOM 1789 N N . ASN A 1 217 ? -10.871 -9.233 41.534 1.00 78.88 217 ASN A N 1
ATOM 1790 C CA . ASN A 1 217 ? -10.750 -8.741 42.916 1.00 78.88 217 ASN A CA 1
ATOM 1791 C C . ASN A 1 217 ? -11.268 -7.301 43.135 1.00 78.88 217 ASN A C 1
ATOM 1793 O O . ASN A 1 217 ? -10.789 -6.583 44.011 1.00 78.88 217 ASN A O 1
ATOM 1797 N N . GLY A 1 218 ? -12.266 -6.874 42.352 1.00 75.88 218 GLY A N 1
ATOM 1798 C CA . GLY A 1 218 ? -12.805 -5.511 42.399 1.00 75.88 218 GLY A CA 1
ATOM 1799 C C . GLY A 1 218 ? -11.973 -4.471 41.638 1.00 75.88 218 GLY A C 1
ATOM 1800 O O . GLY A 1 218 ? -12.269 -3.279 41.726 1.00 75.88 218 GLY A O 1
ATOM 1801 N N . GLU A 1 219 ? -10.967 -4.890 40.876 1.00 82.94 219 GLU A N 1
ATOM 1802 C CA . GLU A 1 219 ? -10.194 -4.056 39.959 1.00 82.94 219 GLU A CA 1
ATOM 1803 C C . GLU A 1 219 ? -10.487 -4.450 38.510 1.00 82.94 219 GLU A C 1
ATOM 1805 O O . GLU A 1 219 ? -10.781 -5.606 38.211 1.00 82.94 219 GLU A O 1
ATOM 1810 N N . TYR A 1 220 ? -10.436 -3.477 37.603 1.00 87.19 220 TYR A N 1
ATOM 1811 C CA . TYR A 1 220 ? -10.582 -3.747 36.177 1.00 87.19 220 TYR A CA 1
ATOM 1812 C C . TYR A 1 220 ? -9.223 -4.113 35.586 1.00 87.19 220 TYR A C 1
ATOM 1814 O O . TYR A 1 220 ? -8.239 -3.402 35.802 1.00 87.19 220 TYR A O 1
ATOM 1822 N N . ALA A 1 221 ? -9.180 -5.187 34.806 1.00 88.44 221 ALA A N 1
AT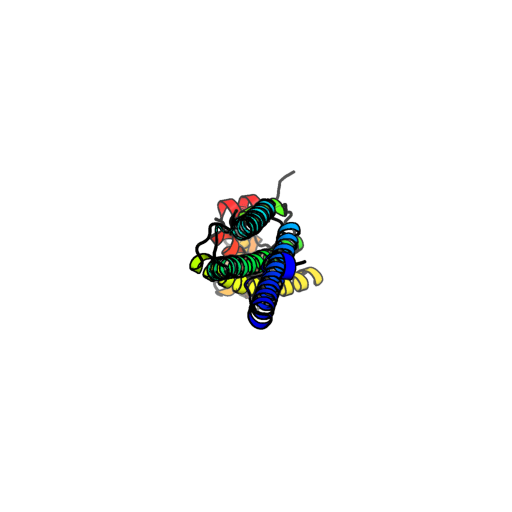OM 1823 C CA . ALA A 1 221 ? -7.994 -5.630 34.088 1.00 88.44 221 ALA A CA 1
ATOM 1824 C C . ALA A 1 221 ? -8.309 -5.842 32.605 1.00 88.44 221 ALA A C 1
ATOM 1826 O O . ALA A 1 221 ? -9.404 -6.261 32.235 1.00 88.44 221 ALA A O 1
ATOM 1827 N N . ILE A 1 222 ? -7.340 -5.522 31.749 1.00 90.00 222 ILE A N 1
ATOM 1828 C CA . ILE A 1 222 ? -7.463 -5.697 30.301 1.00 90.00 222 ILE A CA 1
ATOM 1829 C C . ILE A 1 222 ? -7.258 -7.168 29.918 1.00 90.00 222 ILE A C 1
ATOM 1831 O O . ILE A 1 222 ? -6.332 -7.814 30.416 1.00 90.00 222 ILE A O 1
ATOM 1835 N N . THR A 1 223 ? -8.103 -7.684 29.027 1.00 90.12 223 THR A N 1
ATOM 1836 C CA . THR A 1 223 ? -7.973 -9.048 28.488 1.00 90.12 223 THR A CA 1
ATOM 1837 C C . THR A 1 223 ? -6.901 -9.123 27.399 1.00 90.12 223 THR A C 1
ATOM 1839 O O . THR A 1 223 ? -6.363 -8.098 26.966 1.00 90.12 223 THR A O 1
ATOM 1842 N N . GLU A 1 224 ? -6.554 -10.329 26.940 1.00 88.69 224 GLU A N 1
ATOM 1843 C CA . GLU A 1 224 ? -5.648 -10.468 25.791 1.00 88.69 224 GLU A CA 1
ATOM 1844 C C . GLU A 1 224 ? -6.288 -9.897 24.520 1.00 88.69 224 GLU A C 1
ATOM 1846 O O . GLU A 1 224 ? -5.632 -9.164 23.780 1.00 88.69 224 GLU A O 1
ATOM 1851 N N . GLU A 1 225 ? -7.589 -10.108 24.329 1.00 88.44 225 GLU A N 1
ATOM 1852 C CA . GLU A 1 225 ? -8.362 -9.523 23.236 1.00 88.44 225 GLU A CA 1
ATOM 1853 C C . GLU A 1 225 ? -8.419 -7.994 23.351 1.00 88.44 225 GLU A C 1
ATOM 1855 O O . GLU A 1 225 ? -8.255 -7.292 22.354 1.00 88.44 225 GLU A O 1
ATOM 1860 N N . GLY A 1 226 ? -8.531 -7.460 24.573 1.00 89.38 226 GLY A N 1
ATOM 1861 C CA . GLY A 1 226 ? -8.378 -6.034 24.868 1.00 89.38 226 GLY A CA 1
ATOM 1862 C C . GLY A 1 226 ? -7.048 -5.465 24.370 1.00 89.38 226 GLY A C 1
ATOM 1863 O O . GLY A 1 226 ? -7.023 -4.465 23.649 1.00 89.38 226 GLY A O 1
ATOM 1864 N N . LYS A 1 227 ? -5.931 -6.126 24.695 1.00 89.38 227 LYS A N 1
ATOM 1865 C CA . LYS A 1 227 ? -4.592 -5.715 24.229 1.00 89.38 227 LYS A CA 1
ATOM 1866 C C . LYS A 1 227 ? -4.468 -5.791 22.711 1.00 89.38 227 LYS A C 1
ATOM 1868 O O . LYS A 1 227 ? -3.794 -4.971 22.091 1.00 89.38 227 LYS A O 1
ATOM 1873 N N . GLU A 1 228 ? -5.088 -6.786 22.096 1.00 89.88 228 GLU A N 1
ATOM 1874 C CA . GLU A 1 228 ? -5.062 -6.967 20.650 1.00 89.88 228 GLU A CA 1
ATOM 1875 C C . GLU A 1 228 ? -5.874 -5.902 19.915 1.00 89.88 228 GLU A C 1
ATOM 1877 O O . GLU A 1 228 ? -5.364 -5.323 18.953 1.00 89.88 228 GLU A O 1
ATOM 1882 N N . VAL A 1 229 ? -7.069 -5.565 20.408 1.00 89.38 229 VAL A N 1
ATOM 1883 C CA . VAL A 1 229 ? -7.858 -4.432 19.907 1.00 89.38 229 VAL A CA 1
ATOM 1884 C C . VAL A 1 229 ? -7.073 -3.131 20.053 1.00 89.38 229 VAL A C 1
ATOM 1886 O O . VAL A 1 229 ? -7.011 -2.359 19.099 1.00 89.38 229 VAL A O 1
ATOM 1889 N N . MET A 1 230 ? -6.373 -2.909 21.170 1.00 88.88 230 MET A N 1
ATOM 1890 C CA . MET A 1 230 ? -5.501 -1.735 21.314 1.00 88.88 230 MET A CA 1
ATOM 1891 C C . MET A 1 230 ? -4.402 -1.668 20.249 1.00 88.88 230 MET A C 1
ATOM 1893 O O . MET A 1 230 ? -4.179 -0.606 19.675 1.00 88.88 230 MET A O 1
ATOM 1897 N N . ARG A 1 231 ? -3.743 -2.787 19.927 1.00 88.69 231 ARG A N 1
ATOM 1898 C CA . ARG A 1 231 ? -2.727 -2.822 18.858 1.00 88.69 231 ARG A CA 1
ATOM 1899 C C . ARG A 1 231 ? -3.325 -2.523 17.484 1.00 88.69 231 ARG A C 1
ATOM 1901 O O . ARG A 1 231 ? -2.681 -1.867 16.666 1.00 88.69 231 ARG A O 1
ATOM 1908 N N . ILE A 1 232 ? -4.548 -2.991 17.225 1.00 90.75 232 ILE A N 1
ATOM 1909 C CA . ILE A 1 232 ? -5.287 -2.658 16.001 1.00 90.75 232 ILE A CA 1
ATOM 1910 C C . ILE A 1 232 ? -5.568 -1.148 15.960 1.00 90.75 232 ILE A C 1
ATOM 1912 O O . ILE A 1 232 ? -5.274 -0.512 14.947 1.00 90.75 232 ILE A O 1
ATOM 1916 N N . GLN A 1 233 ? -6.055 -0.563 17.062 1.00 89.25 233 GLN A N 1
ATOM 1917 C CA . GLN A 1 233 ? -6.289 0.882 17.179 1.00 89.25 233 GLN A CA 1
ATOM 1918 C C . GLN A 1 233 ? -5.012 1.690 16.949 1.00 89.25 233 GLN A C 1
ATOM 1920 O O . GLN A 1 233 ? -5.026 2.658 16.199 1.00 89.25 233 GLN A O 1
ATOM 1925 N N . GLU A 1 234 ? -3.885 1.282 17.531 1.00 90.38 234 GLU A N 1
ATOM 1926 C CA . GLU A 1 234 ? -2.594 1.951 17.337 1.00 90.38 234 GLU A CA 1
ATOM 1927 C C . GLU A 1 234 ? -2.152 1.941 15.875 1.00 90.38 234 GLU A C 1
ATOM 1929 O O . GLU A 1 234 ? -1.762 2.979 15.341 1.00 90.38 234 GLU A O 1
ATOM 1934 N N . PHE A 1 235 ? -2.288 0.801 15.197 1.00 92.25 235 PHE A N 1
ATOM 1935 C CA . PHE A 1 235 ? -1.988 0.696 13.773 1.00 92.25 235 PHE A CA 1
ATOM 1936 C C . PHE A 1 235 ? -2.888 1.601 12.916 1.00 92.25 235 PHE A C 1
ATOM 1938 O O . PHE A 1 235 ? -2.399 2.297 12.021 1.00 92.25 235 PHE A O 1
ATOM 1945 N N . LEU A 1 236 ? -4.197 1.623 13.184 1.00 89.50 236 LEU A N 1
ATOM 1946 C CA . LEU A 1 236 ? -5.138 2.482 12.461 1.00 89.50 236 LEU A CA 1
ATOM 1947 C C . LEU A 1 236 ? -4.901 3.966 12.763 1.00 89.50 236 LEU A C 1
ATOM 1949 O O . LEU A 1 236 ? -4.937 4.781 11.843 1.00 89.50 236 LEU A O 1
ATOM 1953 N N . ASN A 1 237 ? -4.565 4.315 14.005 1.00 88.69 237 ASN A N 1
ATOM 1954 C CA . ASN A 1 237 ? -4.180 5.667 14.403 1.00 88.69 237 ASN A CA 1
ATOM 1955 C C . ASN A 1 237 ? -2.884 6.117 13.716 1.00 88.69 237 ASN A C 1
ATOM 1957 O O . ASN A 1 237 ? -2.771 7.270 13.302 1.00 88.69 237 ASN A O 1
ATOM 1961 N N . ASP A 1 238 ? -1.920 5.219 13.511 1.00 90.31 238 ASP A N 1
ATOM 1962 C CA . ASP A 1 238 ? -0.713 5.521 12.740 1.00 90.31 238 ASP A CA 1
ATOM 1963 C C . ASP A 1 238 ? -1.008 5.804 11.265 1.00 90.31 238 ASP A C 1
ATOM 1965 O O . ASP A 1 238 ? -0.406 6.709 10.675 1.00 90.31 238 ASP A O 1
ATOM 1969 N N . ILE A 1 239 ? -1.956 5.078 10.669 1.00 89.00 239 ILE A N 1
ATOM 1970 C CA . ILE A 1 239 ? -2.455 5.381 9.323 1.00 89.00 239 ILE A CA 1
ATOM 1971 C C . ILE A 1 239 ? -3.168 6.737 9.325 1.00 89.00 239 ILE A C 1
ATOM 1973 O O . ILE A 1 239 ? -2.828 7.605 8.518 1.00 89.00 239 ILE A O 1
ATOM 1977 N N . ALA A 1 240 ? -4.102 6.951 10.252 1.00 87.62 240 ALA A N 1
ATOM 1978 C CA . ALA A 1 240 ? -4.864 8.187 10.378 1.00 87.62 240 ALA A CA 1
ATOM 1979 C C . ALA A 1 240 ? -3.945 9.405 10.529 1.00 87.62 240 ALA A C 1
ATOM 1981 O O . ALA A 1 240 ? -4.128 10.413 9.852 1.00 87.62 240 ALA A O 1
ATOM 1982 N N . ARG A 1 241 ? -2.884 9.292 11.334 1.00 87.25 241 ARG A N 1
ATOM 1983 C CA . ARG A 1 241 ? -1.868 10.333 11.517 1.00 87.25 241 ARG A CA 1
ATOM 1984 C C . ARG A 1 241 ? -1.108 10.655 10.230 1.00 87.25 241 ARG A C 1
ATOM 1986 O O . ARG A 1 241 ? -0.833 11.825 9.979 1.00 87.25 241 ARG A O 1
ATOM 1993 N N . LYS A 1 242 ? -0.774 9.652 9.411 1.00 83.38 242 LYS A N 1
ATOM 1994 C CA . LYS A 1 242 ? -0.095 9.856 8.115 1.00 83.38 242 LYS A CA 1
ATOM 1995 C C . LYS A 1 242 ? -0.996 10.556 7.093 1.00 83.38 242 LYS A C 1
ATOM 1997 O O . LYS A 1 242 ? -0.503 11.353 6.301 1.00 83.38 242 LYS A O 1
ATOM 2002 N N . ILE A 1 243 ? -2.296 10.269 7.120 1.00 81.81 243 ILE A N 1
ATOM 2003 C CA . ILE A 1 243 ? -3.300 10.843 6.207 1.00 81.81 243 ILE A CA 1
ATOM 2004 C C . ILE A 1 243 ? -3.794 12.221 6.690 1.00 81.81 243 ILE A C 1
ATOM 2006 O O . ILE A 1 243 ? -4.177 13.071 5.881 1.00 81.81 243 ILE A O 1
ATOM 2010 N N . GLY A 1 244 ? -3.771 12.438 8.005 1.00 84.06 244 GLY A N 1
ATOM 2011 C CA . GLY A 1 244 ? -4.459 13.506 8.723 1.00 84.06 244 GLY A CA 1
ATOM 2012 C C . GLY A 1 244 ? -5.769 12.999 9.340 1.00 84.06 244 GLY A C 1
ATOM 2013 O O . GLY A 1 244 ? -6.603 12.429 8.640 1.00 84.06 244 GLY A O 1
ATOM 2014 N N . TYR A 1 245 ? -5.970 13.232 10.644 1.00 82.44 245 TYR A N 1
ATOM 2015 C CA . TYR A 1 245 ? -7.125 12.705 11.386 1.00 82.44 245 TYR A CA 1
ATOM 2016 C C . TYR A 1 245 ? -8.476 13.190 10.850 1.00 82.44 245 TYR A C 1
ATOM 2018 O O . TYR A 1 245 ? -9.392 12.387 10.746 1.00 82.44 245 TYR A O 1
ATOM 2026 N N . GLU A 1 246 ? -8.600 14.460 10.452 1.00 82.12 246 GLU A N 1
ATOM 2027 C CA . GLU A 1 246 ? -9.831 14.985 9.831 1.00 82.12 246 GLU A CA 1
ATOM 2028 C C . GLU A 1 246 ? -10.189 14.173 8.583 1.00 82.12 246 GLU A C 1
ATOM 2030 O O . GLU A 1 246 ? -11.274 13.616 8.451 1.00 82.12 246 GLU A O 1
ATOM 2035 N N . ARG A 1 247 ? -9.191 14.004 7.714 1.00 79.06 247 ARG A N 1
ATOM 2036 C CA . ARG A 1 247 ? -9.300 13.260 6.466 1.00 79.06 247 ARG A CA 1
ATOM 2037 C C . ARG A 1 247 ? -9.592 11.777 6.668 1.00 79.06 247 ARG A C 1
ATOM 2039 O O . ARG A 1 247 ? -10.207 11.179 5.790 1.00 79.06 247 ARG A O 1
ATOM 2046 N N . TRP A 1 248 ? -9.090 11.189 7.747 1.00 83.75 248 TRP A N 1
ATOM 2047 C CA . TRP A 1 248 ? -9.375 9.813 8.136 1.00 83.75 248 TRP A CA 1
ATOM 2048 C C . TRP A 1 248 ? -10.804 9.676 8.650 1.00 83.75 248 TRP A C 1
ATOM 2050 O O . TRP A 1 248 ? -11.540 8.825 8.164 1.00 83.75 248 TRP A O 1
ATOM 2060 N N . ASN A 1 249 ? -11.216 10.554 9.561 1.00 81.31 249 ASN A N 1
ATOM 2061 C CA . ASN A 1 249 ? -12.553 10.546 10.140 1.00 81.31 249 ASN A CA 1
ATOM 2062 C C . ASN A 1 249 ? -13.628 10.725 9.064 1.00 81.31 249 ASN A C 1
ATOM 2064 O O . ASN A 1 249 ? -14.602 9.987 9.081 1.00 81.31 249 ASN A O 1
ATOM 2068 N N . ASP A 1 250 ? -13.417 11.589 8.066 1.00 80.56 250 ASP A N 1
ATOM 2069 C CA . ASP A 1 250 ? -14.325 11.717 6.914 1.00 80.56 250 ASP A CA 1
ATOM 2070 C C . ASP A 1 250 ? -14.509 10.404 6.127 1.00 80.56 250 ASP A C 1
ATOM 2072 O O . ASP A 1 250 ? -15.547 10.189 5.500 1.00 80.56 250 ASP A O 1
ATOM 2076 N N . LEU A 1 251 ? -13.486 9.540 6.104 1.00 78.00 251 LEU A N 1
ATOM 2077 C CA . LEU A 1 251 ? -13.531 8.257 5.398 1.00 78.00 251 LEU A CA 1
ATOM 2078 C C . LEU A 1 251 ? -14.229 7.176 6.215 1.00 78.00 251 LEU A C 1
ATOM 2080 O O . LEU A 1 251 ? -14.954 6.375 5.633 1.00 78.00 251 LEU A O 1
ATOM 2084 N N . VAL A 1 252 ? -13.954 7.118 7.522 1.00 76.19 252 VAL A N 1
ATOM 2085 C CA . VAL A 1 252 ? -14.384 6.013 8.395 1.00 76.19 252 VAL A CA 1
ATOM 2086 C C . VAL A 1 252 ? -15.619 6.337 9.231 1.00 76.19 252 VAL A C 1
ATOM 2088 O O . VAL A 1 252 ? -16.148 5.445 9.891 1.00 76.19 252 VAL A O 1
ATOM 2091 N N . ALA A 1 253 ? -16.084 7.589 9.227 1.00 66.00 253 ALA A N 1
ATOM 2092 C CA . ALA A 1 253 ? -17.309 7.967 9.912 1.00 66.00 253 ALA A CA 1
ATOM 2093 C C . ALA A 1 253 ? -18.488 7.141 9.371 1.00 66.00 253 ALA A C 1
ATOM 2095 O O . ALA A 1 253 ? -18.633 7.009 8.149 1.00 66.00 253 ALA A O 1
ATOM 2096 N N . PRO A 1 254 ? -19.363 6.621 10.252 1.00 55.44 254 PRO A N 1
ATOM 2097 C CA . PRO A 1 254 ? -20.606 6.003 9.825 1.00 55.44 254 PRO A CA 1
ATOM 2098 C C . PRO A 1 254 ? -21.373 7.007 8.965 1.00 55.44 254 PRO A C 1
ATOM 2100 O O . PRO A 1 254 ? -21.717 8.096 9.430 1.00 55.44 254 PRO A O 1
ATOM 2103 N N . ARG A 1 255 ? -21.633 6.668 7.699 1.00 47.81 255 ARG A N 1
ATOM 2104 C CA . ARG A 1 255 ? -22.538 7.468 6.876 1.00 47.81 255 ARG A CA 1
ATOM 2105 C C . ARG A 1 255 ? -23.930 7.280 7.456 1.00 47.81 255 ARG A C 1
ATOM 2107 O O . ARG A 1 255 ? -24.542 6.237 7.262 1.00 47.81 255 ARG A O 1
ATOM 2114 N N . THR A 1 256 ? -24.407 8.268 8.203 1.00 36.78 256 THR A N 1
ATOM 2115 C CA . THR A 1 256 ? -25.811 8.340 8.603 1.00 36.78 256 THR A CA 1
ATOM 2116 C C . THR A 1 256 ? -26.643 8.466 7.328 1.00 36.78 256 THR A C 1
ATOM 2118 O O . THR A 1 256 ? -26.646 9.528 6.704 1.00 36.78 256 THR A O 1
ATOM 2121 N N . THR A 1 257 ? -27.261 7.367 6.901 1.00 32.75 257 THR A N 1
ATOM 2122 C CA . THR A 1 257 ? -28.377 7.367 5.945 1.00 32.75 257 THR A CA 1
ATOM 2123 C C . THR A 1 257 ? -29.663 7.750 6.645 1.00 32.75 257 THR A C 1
ATOM 2125 O O . THR A 1 257 ? -29.896 7.182 7.737 1.00 32.75 257 THR A O 1
#

Radius of gyration: 28.3 Å; chains: 1; bounding box: 63×31×95 Å

Sequence (257 aa):
EMKERLPNLKDEEITEILEEEKKLREREEKVMRKLHLYFLACSISPLSGRRDSCRRYEFRVNDLISKYCRGELSPKEYLEQLEKLERRIMAEHEVVMLEKHFFDKVSNILKLSGVEVSDEALAMRLFPESVDGLKKYRLSEYRESLNENNSLAKLVRIVVERLAHNDVAPILLDTNEEKMLREVERRNVNSRKLEKDEEKAKTINKLVGTGLVLIENGEYAITEEGKEVMRIQEFLNDIARKIGYERWNDLVAPRTT